Protein AF-A0A534L8K2-F1 (afdb_monomer)

Secondary structure (DSSP, 8-state):
----------PPPPB-----PPPSSSEEE-S-S-TTTTS-S--SSSSEEE---EE-TT--TT-THHHHHHHHSHHHHGGGGGSPTTSBEE--TTHHHHHHHS-GGGGTT-EEEE-SSS-TTSTTTHHHHHHHHHHHTTTT-EEEEEE--GGGGGGHHHHHTTTTTEEEEE----S-HHHHHHH-GGGTTS-S-TTTT---------

Nearest PDB structures (foldseek):
  4dq0-assembly1_A  TM=6.023E-01  e=7.151E-01  Escherichia coli O157:H7 str. Sakai
  8kdq-assembly1_A  TM=4.888E-01  e=9.900E-01  synthetic construct
  1vc1-assembly1_B  TM=4.687E-01  e=7.151E-01  Thermotoga maritima
  8k1f-assembly1_A  TM=4.865E-01  e=2.306E+00  Fusobacterium nucleatum subsp. nucleatum ATCC 25586
  6ylh-assembly1_b  TM=3.419E-01  e=9.649E+00  Saccharomyces cerevisiae

Sequence (206 aa):
MNVMLLTEQSIPKPKISGSYLASIPLIRKSRLTTKSNGGVGKQLSDGWCLNFAVGCSHACPFCYVDEIHKRFGSARYGQAVQQRWGNYLLVPGNLYEAIEATPWKKWRGKEVMMSSTHDPYLPTLAHAARRILEHALPAGVDVCLQTRSFLVTKDIDFLSGYGGQVRLQVSIATMDQSFARLIRRSFRHALSDPMSSLTWVRSRRR

Solvent-accessible surface area (backbone atoms only — not comparable to full-atom values): 11909 Å² total; per-residue (Å²): 135,86,83,78,83,77,71,88,76,74,60,65,77,42,51,69,62,56,67,46,77,62,64,75,50,51,68,36,84,40,47,43,6,40,53,92,75,74,20,78,54,67,60,52,22,77,25,30,30,32,63,78,52,44,47,34,51,57,34,46,86,83,50,71,50,52,60,50,33,50,75,67,27,41,91,75,62,40,72,44,47,68,50,63,74,24,52,28,38,32,47,32,76,44,43,69,60,33,55,73,68,26,70,44,60,81,38,46,83,34,36,28,20,44,25,91,58,32,56,44,40,38,92,92,32,36,67,59,44,50,55,46,47,69,48,30,49,82,36,41,24,21,36,27,41,48,34,72,48,73,60,50,66,81,44,44,74,64,51,57,78,38,57,93,40,47,47,82,44,75,64,77,92,61,89,50,64,72,59,42,55,65,51,34,47,42,53,69,87,67,65,79,67,86,79,78,74,74,78,82,81,78,78,78,84,128

Structure (mmCIF, N/CA/C/O backbone):
data_AF-A0A534L8K2-F1
#
_entry.id   AF-A0A534L8K2-F1
#
loop_
_atom_site.group_PDB
_atom_site.id
_atom_site.type_symbol
_atom_site.label_atom_id
_atom_site.label_alt_id
_atom_site.label_comp_id
_atom_site.label_asym_id
_atom_site.label_entity_id
_atom_site.label_seq_id
_atom_site.pdbx_PDB_ins_code
_atom_site.Cartn_x
_atom_site.Cartn_y
_atom_site.Cartn_z
_atom_site.occupancy
_atom_site.B_iso_or_equiv
_atom_site.auth_seq_id
_atom_site.auth_comp_id
_atom_site.auth_asym_id
_atom_site.auth_atom_id
_atom_site.pdbx_PDB_model_num
ATOM 1 N N . MET A 1 1 ? -4.548 -35.829 -7.122 1.00 33.34 1 MET A N 1
ATOM 2 C CA . MET A 1 1 ? -4.529 -34.392 -6.774 1.00 33.34 1 MET A CA 1
ATOM 3 C C . MET A 1 1 ? -3.099 -33.919 -6.953 1.00 33.34 1 MET A C 1
ATOM 5 O O . MET A 1 1 ? -2.264 -34.263 -6.134 1.00 33.34 1 MET A O 1
ATOM 9 N N . ASN A 1 2 ? -2.788 -33.255 -8.069 1.00 23.58 2 ASN A N 1
ATOM 10 C CA . ASN A 1 2 ? -1.428 -32.786 -8.339 1.00 23.58 2 ASN A CA 1
ATOM 11 C C . ASN A 1 2 ? -1.311 -31.327 -7.905 1.00 23.58 2 ASN A C 1
ATOM 13 O O . ASN A 1 2 ? -1.910 -30.445 -8.516 1.00 23.58 2 ASN A O 1
ATOM 17 N N . VAL A 1 3 ? -0.550 -31.101 -6.837 1.00 29.16 3 VAL A N 1
ATOM 18 C CA . VAL A 1 3 ? -0.110 -29.775 -6.408 1.00 29.16 3 VAL A CA 1
ATOM 19 C C . VAL A 1 3 ? 1.044 -29.375 -7.320 1.00 29.16 3 VAL A C 1
ATOM 21 O O . VAL A 1 3 ? 2.119 -29.969 -7.294 1.00 29.16 3 VAL A O 1
ATOM 24 N N . MET A 1 4 ? 0.790 -28.395 -8.179 1.00 29.08 4 MET A N 1
ATOM 25 C CA . MET A 1 4 ? 1.793 -27.803 -9.050 1.00 29.08 4 MET A CA 1
ATOM 26 C C . MET A 1 4 ? 2.656 -26.862 -8.200 1.00 29.08 4 MET A C 1
ATOM 28 O O . MET A 1 4 ? 2.211 -25.785 -7.808 1.00 29.08 4 MET A O 1
ATOM 32 N N . LEU A 1 5 ? 3.878 -27.289 -7.877 1.00 29.66 5 LEU A N 1
ATOM 33 C CA . LEU A 1 5 ? 4.904 -26.433 -7.282 1.00 29.66 5 LEU A CA 1
ATOM 34 C C . LEU A 1 5 ? 5.295 -25.372 -8.319 1.00 29.66 5 LEU A C 1
ATOM 36 O O . LEU A 1 5 ? 6.101 -25.620 -9.214 1.00 29.66 5 LEU A O 1
ATOM 40 N N . LEU A 1 6 ? 4.673 -24.196 -8.229 1.00 33.09 6 LEU A N 1
ATOM 41 C CA . LEU A 1 6 ? 5.092 -23.013 -8.970 1.00 33.09 6 LEU A CA 1
ATOM 42 C C . LEU A 1 6 ? 6.433 -22.558 -8.393 1.00 33.09 6 LEU A C 1
ATOM 44 O O . LEU A 1 6 ? 6.499 -21.988 -7.304 1.00 33.09 6 LEU A O 1
ATOM 48 N N . THR A 1 7 ? 7.504 -22.858 -9.121 1.00 33.16 7 THR A N 1
ATOM 49 C CA . THR A 1 7 ? 8.841 -22.333 -8.861 1.00 33.16 7 THR A CA 1
ATOM 50 C C . THR A 1 7 ? 8.797 -20.804 -8.834 1.00 33.16 7 THR A C 1
ATOM 52 O O . THR A 1 7 ? 8.073 -20.177 -9.611 1.00 33.16 7 THR A O 1
ATOM 55 N N . GLU A 1 8 ? 9.547 -20.196 -7.911 1.00 39.06 8 GLU A N 1
ATOM 56 C CA . GLU A 1 8 ? 9.728 -18.746 -7.804 1.00 39.06 8 GLU A CA 1
ATOM 57 C C . GLU A 1 8 ? 10.302 -18.186 -9.114 1.00 39.06 8 GLU A C 1
ATOM 59 O O . GLU A 1 8 ? 11.511 -18.089 -9.305 1.00 39.06 8 GLU A O 1
ATOM 64 N N . GLN A 1 9 ? 9.430 -17.822 -10.054 1.00 37.94 9 GLN A N 1
ATOM 65 C CA . GLN A 1 9 ? 9.841 -17.136 -11.270 1.00 37.94 9 GLN A CA 1
ATOM 66 C C . GLN A 1 9 ? 10.258 -15.712 -10.898 1.00 37.94 9 GLN A C 1
ATOM 68 O O . GLN A 1 9 ? 9.463 -14.899 -10.419 1.00 37.94 9 GLN A O 1
ATOM 73 N N . SER A 1 10 ? 11.550 -15.444 -11.072 1.00 37.72 10 SER A N 1
ATOM 74 C CA . SER A 1 10 ? 12.244 -14.248 -10.612 1.00 37.72 10 SER A CA 1
ATOM 75 C C . SER A 1 10 ? 11.708 -12.984 -11.287 1.00 37.72 10 SER A C 1
ATOM 77 O O . SER A 1 10 ? 12.122 -12.619 -12.390 1.00 37.72 10 SER A O 1
ATOM 79 N N . ILE A 1 11 ? 10.820 -12.270 -10.595 1.00 44.62 11 ILE A N 1
ATOM 80 C CA . ILE A 1 11 ? 10.566 -10.854 -10.869 1.00 44.62 11 ILE A CA 1
ATOM 81 C C . ILE A 1 11 ? 11.921 -10.139 -10.737 1.00 44.62 11 ILE A C 1
ATOM 83 O O . ILE A 1 11 ? 12.567 -10.302 -9.695 1.00 44.62 11 ILE A O 1
ATOM 87 N N . PRO A 1 12 ? 12.385 -9.372 -11.745 1.00 40.59 12 PRO A N 1
ATOM 88 C CA . PRO A 1 12 ? 13.644 -8.648 -11.636 1.00 40.59 12 PRO A CA 1
ATOM 89 C C . PRO A 1 12 ? 13.610 -7.790 -10.371 1.00 40.59 12 PRO A C 1
ATOM 91 O O . PRO A 1 12 ? 12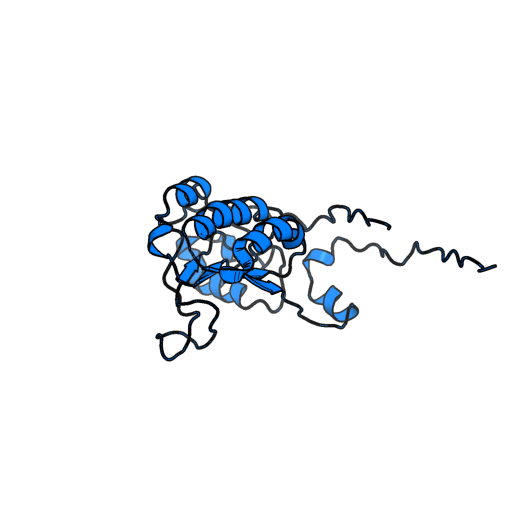.699 -6.977 -10.185 1.00 40.59 12 PRO A O 1
ATOM 94 N N . LYS A 1 13 ? 14.572 -8.028 -9.469 1.00 43.62 13 LYS A N 1
ATOM 95 C CA . LYS A 1 13 ? 14.682 -7.273 -8.222 1.00 43.62 13 LYS A CA 1
ATOM 96 C C . LYS A 1 13 ? 14.870 -5.803 -8.611 1.00 43.62 13 LYS A C 1
ATOM 98 O O . LYS A 1 13 ? 15.836 -5.506 -9.320 1.00 43.62 13 LYS A O 1
ATOM 103 N N . PRO A 1 14 ? 13.966 -4.890 -8.216 1.00 50.94 14 PRO A N 1
ATOM 104 C CA . PRO A 1 14 ? 14.203 -3.473 -8.442 1.00 50.94 14 PRO A CA 1
ATOM 105 C C . PRO A 1 14 ? 15.541 -3.117 -7.788 1.00 50.94 14 PRO A C 1
ATOM 107 O O . PRO A 1 14 ? 15.851 -3.618 -6.703 1.00 50.94 14 PRO A O 1
ATOM 110 N N . LYS A 1 15 ? 16.352 -2.280 -8.444 1.00 52.47 15 LYS A N 1
ATOM 111 C CA . LYS A 1 15 ? 17.533 -1.725 -7.782 1.00 52.47 15 LYS A CA 1
ATOM 112 C C . LYS A 1 15 ? 17.002 -0.903 -6.608 1.00 52.47 15 LYS A C 1
ATOM 114 O O . LYS A 1 15 ? 16.296 0.080 -6.821 1.00 52.47 15 LYS A O 1
ATOM 119 N N . ILE A 1 16 ? 17.272 -1.338 -5.377 1.00 53.19 16 ILE A N 1
ATOM 120 C CA . ILE A 1 16 ? 16.940 -0.557 -4.183 1.00 53.19 16 ILE A CA 1
ATOM 121 C C . ILE A 1 16 ? 17.820 0.691 -4.244 1.00 53.19 16 ILE A C 1
ATOM 123 O O . ILE A 1 16 ? 18.998 0.657 -3.908 1.00 53.19 16 ILE A O 1
ATOM 127 N N . SER A 1 17 ? 17.268 1.780 -4.763 1.00 51.97 17 SER A N 1
ATOM 128 C CA . SER A 1 17 ? 17.968 3.049 -4.919 1.00 51.97 17 SER A CA 1
ATOM 129 C C . SER A 1 17 ? 17.548 4.002 -3.800 1.00 51.97 17 SER A C 1
ATOM 131 O O . SER A 1 17 ? 16.894 5.007 -4.060 1.00 51.97 17 SER A O 1
ATOM 133 N N . GLY A 1 18 ? 17.877 3.657 -2.553 1.00 57.00 18 GLY A N 1
ATOM 134 C CA . GLY A 1 18 ? 17.705 4.526 -1.382 1.00 57.00 18 GLY A CA 1
ATOM 135 C C . GLY A 1 18 ? 16.642 4.084 -0.370 1.00 57.00 18 GLY A C 1
ATOM 136 O O . GLY A 1 18 ? 15.762 3.273 -0.656 1.00 57.00 18 GLY A O 1
ATOM 137 N N . SER A 1 19 ? 16.736 4.651 0.832 1.00 65.94 19 SER A N 1
ATOM 138 C CA . SER A 1 19 ? 15.810 4.470 1.955 1.00 65.94 19 SER A CA 1
ATOM 139 C C . SER A 1 19 ? 15.320 5.835 2.436 1.00 65.94 19 SER A C 1
ATOM 141 O O . SER A 1 19 ? 16.100 6.781 2.506 1.00 65.94 19 SER A O 1
ATOM 143 N N . TYR A 1 20 ? 14.040 5.938 2.790 1.00 87.69 20 TYR A N 1
ATOM 144 C CA . TYR A 1 20 ? 13.474 7.108 3.472 1.00 87.69 20 TYR A CA 1
ATOM 145 C C . TYR A 1 20 ? 12.969 6.703 4.861 1.00 87.69 20 TYR A C 1
ATOM 147 O O . TYR A 1 20 ? 13.003 5.525 5.210 1.00 87.69 20 TYR A O 1
ATOM 155 N N . LEU A 1 21 ? 12.497 7.654 5.665 1.00 90.69 21 LEU A N 1
ATOM 156 C CA . LEU A 1 21 ? 11.854 7.344 6.942 1.00 90.69 21 LEU A CA 1
ATOM 157 C C . LEU A 1 21 ? 10.333 7.438 6.813 1.00 90.69 21 LEU A C 1
ATOM 159 O O . LEU A 1 21 ? 9.783 8.438 6.341 1.00 90.69 21 LEU A O 1
ATOM 163 N N . ALA A 1 22 ? 9.642 6.385 7.236 1.00 91.38 22 ALA A N 1
ATOM 164 C CA . ALA A 1 22 ? 8.201 6.376 7.369 1.00 91.38 22 ALA A CA 1
ATOM 165 C C . ALA A 1 22 ? 7.800 7.331 8.491 1.00 91.38 22 ALA A C 1
ATOM 167 O O . ALA A 1 22 ? 8.380 7.343 9.575 1.00 91.38 22 ALA A O 1
ATOM 168 N N . SER A 1 23 ? 6.771 8.126 8.226 1.00 90.56 23 SER A N 1
ATOM 169 C CA . SER A 1 23 ? 6.174 8.984 9.238 1.00 90.56 23 SER A CA 1
ATOM 170 C C . SER A 1 23 ? 5.159 8.177 10.049 1.00 90.56 23 SER A C 1
ATOM 172 O O . SER A 1 23 ? 4.232 7.619 9.467 1.00 90.56 23 SER A O 1
ATOM 174 N N . ILE A 1 24 ? 5.263 8.189 11.375 1.00 94.19 24 ILE A N 1
ATOM 175 C CA . ILE A 1 24 ? 4.312 7.530 12.283 1.00 94.19 24 ILE A CA 1
ATOM 176 C C . ILE A 1 24 ? 3.142 8.498 12.562 1.00 94.19 24 ILE A C 1
ATOM 178 O O . ILE A 1 24 ? 3.376 9.702 12.705 1.00 94.19 24 ILE A O 1
ATOM 182 N N . PRO A 1 25 ? 1.871 8.053 12.558 1.00 96.69 25 PRO A N 1
ATOM 183 C CA . PRO A 1 25 ? 1.395 6.707 12.224 1.00 96.69 25 PRO A CA 1
ATOM 184 C C . PRO A 1 25 ? 1.456 6.402 10.719 1.00 96.69 25 PRO A C 1
ATOM 186 O O . PRO A 1 25 ? 1.391 7.322 9.891 1.00 96.69 25 PRO A O 1
ATOM 189 N N . LEU A 1 26 ? 1.513 5.109 10.375 1.00 97.56 26 LEU A N 1
ATOM 190 C CA . LEU A 1 26 ? 1.531 4.635 8.983 1.00 97.56 26 LEU A CA 1
ATOM 191 C C . LEU A 1 26 ? 0.230 4.940 8.224 1.00 97.56 26 LEU A C 1
ATOM 193 O O . LEU A 1 26 ? 0.261 5.214 7.024 1.00 97.56 26 LEU A O 1
ATOM 197 N N . ILE A 1 27 ? -0.915 4.926 8.913 1.00 98.19 27 ILE A N 1
ATOM 198 C CA . ILE A 1 27 ? -2.217 5.228 8.311 1.00 98.19 27 ILE A CA 1
ATOM 199 C C . ILE A 1 27 ? -2.392 6.746 8.192 1.00 98.19 27 ILE A C 1
ATOM 201 O O . ILE A 1 27 ? -2.286 7.494 9.168 1.00 98.19 27 ILE A O 1
ATOM 205 N N . ARG A 1 28 ? -2.691 7.216 6.977 1.00 97.12 28 ARG A N 1
ATOM 206 C CA . ARG A 1 28 ? -2.855 8.635 6.639 1.00 97.12 28 ARG A CA 1
ATOM 207 C C . ARG A 1 28 ? -4.213 8.914 6.017 1.00 97.12 28 ARG A C 1
ATOM 209 O O . ARG A 1 28 ? -4.832 8.035 5.420 1.00 97.12 28 ARG A O 1
ATOM 216 N N . LYS A 1 29 ? -4.658 10.168 6.144 1.00 96.69 29 LYS A N 1
ATOM 217 C CA . LYS A 1 29 ? -5.837 10.658 5.424 1.00 96.69 29 LYS A CA 1
ATOM 218 C C . LYS A 1 29 ? -5.616 10.515 3.921 1.00 96.69 29 LYS A C 1
ATOM 220 O O . LYS A 1 29 ? -4.521 10.745 3.411 1.00 96.69 29 LYS A O 1
ATOM 225 N N . SER A 1 30 ? -6.679 10.160 3.227 1.00 95.56 30 SER A N 1
ATOM 226 C CA . SER A 1 30 ? -6.706 9.893 1.802 1.00 95.56 30 SER A CA 1
ATOM 227 C C . SER A 1 30 ? -8.024 10.381 1.219 1.00 95.56 30 SER A C 1
ATOM 229 O O . SER A 1 30 ? -9.049 10.387 1.893 1.00 95.56 30 SER A O 1
ATOM 231 N N . ARG A 1 31 ? -8.021 10.758 -0.061 1.00 95.44 31 ARG A N 1
ATOM 232 C CA . ARG A 1 31 ? -9.256 11.101 -0.783 1.00 95.44 31 ARG A CA 1
ATOM 233 C C . ARG A 1 31 ? -9.887 9.893 -1.478 1.00 95.44 31 ARG A C 1
ATOM 235 O O . ARG A 1 31 ? -10.815 10.067 -2.256 1.00 95.44 31 ARG A O 1
ATOM 242 N N . LEU A 1 32 ? -9.414 8.672 -1.220 1.00 93.25 32 LEU A N 1
ATOM 243 C CA . LEU A 1 32 ? -9.890 7.433 -1.855 1.00 93.25 32 LEU A CA 1
ATOM 244 C C . LEU A 1 32 ? -11.258 6.942 -1.331 1.00 93.25 32 LEU A C 1
ATOM 246 O O . LEU A 1 32 ? -11.515 5.746 -1.290 1.00 93.25 32 LEU A O 1
ATOM 250 N N . THR A 1 33 ? -12.151 7.863 -0.977 1.00 95.81 33 THR A N 1
ATOM 251 C CA . THR A 1 33 ? -13.505 7.591 -0.476 1.00 95.81 33 THR A CA 1
ATOM 252 C C . THR A 1 33 ? -14.573 8.187 -1.407 1.00 95.81 33 THR A C 1
ATOM 254 O O . THR A 1 33 ? -14.252 8.659 -2.506 1.00 95.81 33 THR A O 1
ATOM 257 N N . THR A 1 34 ? -15.846 8.128 -1.015 1.00 94.31 34 THR A N 1
ATOM 258 C CA . THR A 1 34 ? -16.985 8.712 -1.744 1.00 94.31 34 THR A CA 1
ATOM 259 C C . THR A 1 34 ? -16.856 10.236 -1.868 1.00 94.31 34 THR A C 1
ATOM 261 O O . THR A 1 34 ? -16.168 10.884 -1.080 1.00 94.31 34 THR A O 1
ATOM 264 N N . LYS A 1 35 ? -17.542 10.843 -2.848 1.00 94.50 35 LYS A N 1
ATOM 265 C CA . LYS A 1 35 ? -17.604 12.314 -2.959 1.00 94.50 35 LYS A CA 1
ATOM 266 C C . LYS A 1 35 ? -18.316 12.950 -1.758 1.00 94.50 35 LYS A C 1
ATOM 268 O O . LYS A 1 35 ? -17.879 13.998 -1.295 1.00 94.50 35 LYS A O 1
ATOM 273 N N . SER A 1 36 ? -19.352 12.293 -1.226 1.00 93.56 36 SER A N 1
ATOM 274 C CA . SER A 1 36 ? -20.069 12.738 -0.022 1.00 93.56 36 SER A CA 1
ATOM 275 C C . SER A 1 36 ? -19.169 12.795 1.216 1.00 93.56 36 SER A C 1
ATOM 277 O O . SER A 1 36 ? -19.335 13.684 2.040 1.00 93.56 36 SER A O 1
ATOM 279 N N . ASN A 1 37 ? -18.152 11.931 1.295 1.00 89.75 37 ASN A N 1
ATOM 280 C CA . ASN A 1 37 ? -17.155 11.930 2.369 1.00 89.75 37 ASN A CA 1
ATOM 281 C C . ASN A 1 37 ? -15.888 12.741 2.010 1.00 89.75 37 ASN A C 1
ATOM 283 O O . ASN A 1 37 ? -14.805 12.484 2.534 1.00 89.75 37 ASN A O 1
ATOM 287 N N . GLY A 1 38 ? -15.983 13.703 1.080 1.00 90.88 38 GLY A N 1
ATOM 288 C CA . GLY A 1 38 ? -14.874 14.593 0.691 1.00 90.88 38 GLY A CA 1
ATOM 289 C C . GLY A 1 38 ? -13.795 13.955 -0.201 1.00 90.88 38 GLY A C 1
ATOM 290 O O . GLY A 1 38 ? -12.740 14.560 -0.454 1.00 90.88 38 GLY A O 1
ATOM 291 N N . GLY A 1 39 ? -14.045 12.737 -0.685 1.00 93.94 39 GLY A N 1
ATOM 292 C CA . GLY A 1 39 ? -13.165 11.968 -1.556 1.00 93.94 39 GLY A CA 1
ATOM 293 C C . GLY A 1 39 ? -13.351 12.238 -3.051 1.00 93.94 39 GLY A C 1
ATOM 294 O O . GLY A 1 39 ? -14.081 13.130 -3.475 1.00 93.94 39 GLY A O 1
ATOM 295 N N . VAL A 1 40 ? -12.666 11.438 -3.870 1.00 93.50 40 VAL A N 1
ATOM 296 C CA . VAL A 1 40 ? -12.703 11.510 -5.343 1.00 93.50 40 VAL A CA 1
ATOM 297 C C . VAL A 1 40 ? -13.688 10.518 -5.974 1.00 93.50 40 VAL A C 1
ATOM 299 O O . VAL A 1 40 ? -13.745 10.405 -7.193 1.00 93.50 40 VAL A O 1
ATOM 302 N N . GLY A 1 41 ? -14.465 9.789 -5.166 1.00 93.00 41 GLY A N 1
ATOM 303 C CA . GLY A 1 41 ? -15.471 8.834 -5.640 1.00 93.00 41 GLY A CA 1
ATOM 304 C C . GLY A 1 41 ? -14.944 7.427 -5.932 1.00 93.00 41 GLY A C 1
ATOM 305 O O . GLY A 1 41 ? -15.664 6.641 -6.533 1.00 93.00 41 GLY A O 1
ATOM 306 N N . LYS A 1 42 ? -13.715 7.095 -5.509 1.00 89.88 42 LYS A N 1
ATOM 307 C CA . LYS A 1 42 ? -13.113 5.766 -5.731 1.00 89.88 42 LYS A CA 1
ATOM 308 C C . LYS A 1 42 ? -13.629 4.679 -4.782 1.00 89.88 42 LYS A C 1
ATOM 310 O O . LYS A 1 42 ? -13.577 3.516 -5.152 1.00 89.88 42 LYS A O 1
ATOM 315 N N . GLN A 1 43 ? -14.103 5.062 -3.591 1.00 94.31 43 GLN A N 1
ATOM 316 C CA . GLN A 1 43 ? -14.677 4.146 -2.588 1.00 94.31 43 GLN A CA 1
ATOM 317 C C . GLN A 1 43 ? -13.771 2.942 -2.260 1.00 94.31 43 GLN A C 1
ATOM 319 O O . GLN A 1 43 ? -14.233 1.817 -2.127 1.00 94.31 43 GLN A O 1
ATOM 324 N N . LEU A 1 44 ? -12.460 3.177 -2.164 1.00 94.62 44 LEU A N 1
ATOM 325 C CA . LEU A 1 44 ? -11.486 2.140 -1.807 1.00 94.62 44 LEU A CA 1
ATOM 326 C C . LEU A 1 44 ? -11.240 2.075 -0.295 1.00 94.62 44 LEU A C 1
ATOM 328 O O . LEU A 1 44 ? -10.573 1.154 0.166 1.00 94.62 44 LEU A O 1
ATOM 332 N N . SER A 1 45 ? -11.720 3.067 0.456 1.00 96.94 45 SER A N 1
ATOM 333 C CA . SER A 1 45 ? -11.630 3.136 1.912 1.00 96.94 45 SER A CA 1
ATOM 334 C C . SER A 1 45 ? -12.547 4.216 2.494 1.00 96.94 45 SER A C 1
ATOM 336 O O . SER A 1 45 ? -13.107 5.045 1.764 1.00 96.94 45 SER A O 1
ATOM 338 N N . ASP A 1 46 ? -12.578 4.313 3.825 1.00 96.81 46 ASP A N 1
ATOM 339 C CA . ASP A 1 46 ? -13.248 5.380 4.585 1.00 96.81 46 ASP A CA 1
ATOM 340 C C . ASP A 1 46 ? -12.443 6.692 4.636 1.00 96.81 46 ASP A C 1
ATOM 342 O O . ASP A 1 46 ? -12.524 7.475 5.584 1.00 96.81 46 ASP A O 1
ATOM 346 N N . GLY A 1 47 ? -11.610 6.942 3.624 1.00 97.25 47 GLY A N 1
ATOM 347 C CA . GLY A 1 47 ? -10.739 8.118 3.571 1.00 97.25 47 GLY A CA 1
ATOM 348 C C . GLY A 1 47 ? -9.393 7.898 4.259 1.00 97.25 47 GLY A C 1
ATOM 349 O O . GLY A 1 47 ? -8.703 8.858 4.606 1.00 97.25 47 GLY A O 1
ATOM 350 N N . TRP A 1 48 ? -8.987 6.638 4.417 1.00 98.00 48 TRP A N 1
ATOM 351 C CA . TRP A 1 48 ? -7.705 6.246 4.999 1.00 98.00 48 TRP A CA 1
ATOM 352 C C . TRP A 1 48 ? -6.880 5.420 4.021 1.00 98.00 48 TRP A C 1
ATOM 354 O O . TRP A 1 48 ? -7.408 4.621 3.246 1.00 98.00 48 TRP A O 1
ATOM 364 N N . CYS A 1 49 ? -5.569 5.626 4.031 1.00 97.94 49 CYS A N 1
ATOM 365 C CA . CYS A 1 49 ? -4.639 4.846 3.231 1.00 97.94 49 CYS A CA 1
ATOM 366 C C . CYS A 1 49 ? -3.354 4.591 4.010 1.00 97.94 49 CYS A C 1
ATOM 368 O O . CYS A 1 49 ? -2.855 5.478 4.704 1.00 97.94 49 CYS A O 1
ATOM 370 N N . LEU A 1 50 ? -2.792 3.404 3.826 1.00 98.12 50 LEU A N 1
ATOM 371 C CA . LEU A 1 50 ? -1.487 3.018 4.333 1.00 98.12 50 LEU A CA 1
ATOM 372 C C . LEU A 1 50 ? -0.581 2.721 3.140 1.00 98.12 50 LEU A C 1
ATOM 374 O O . LEU A 1 50 ? -0.762 1.721 2.457 1.00 98.12 50 LEU A O 1
ATOM 378 N N . ASN A 1 51 ? 0.389 3.597 2.879 1.00 97.31 51 ASN A N 1
ATOM 379 C CA . ASN A 1 51 ? 1.445 3.345 1.901 1.00 97.31 51 ASN A CA 1
ATOM 380 C C . ASN A 1 51 ? 2.766 3.126 2.648 1.00 97.31 51 ASN A C 1
ATOM 382 O O . ASN A 1 51 ? 3.215 4.023 3.356 1.00 97.31 51 ASN A O 1
ATOM 386 N N . PHE A 1 52 ? 3.394 1.965 2.464 1.00 96.94 52 PHE A N 1
ATOM 387 C CA . PHE A 1 52 ? 4.635 1.584 3.148 1.00 96.94 52 PHE A CA 1
ATOM 388 C C . PHE A 1 52 ? 5.835 1.370 2.209 1.00 96.94 52 PHE A C 1
ATOM 390 O O . PHE A 1 52 ? 6.877 0.888 2.638 1.00 96.94 52 PHE A O 1
ATOM 397 N N . ALA A 1 53 ? 5.702 1.749 0.940 1.00 96.25 53 ALA A N 1
ATOM 398 C CA . ALA A 1 53 ? 6.776 1.774 -0.044 1.00 96.25 53 ALA A CA 1
ATOM 399 C C . ALA A 1 53 ? 6.489 2.824 -1.133 1.00 96.25 53 ALA A C 1
ATOM 401 O O . ALA A 1 53 ? 5.366 3.330 -1.261 1.00 96.25 53 ALA A O 1
ATOM 402 N N . VAL A 1 54 ? 7.509 3.143 -1.929 1.00 95.62 54 VAL A N 1
ATOM 403 C CA . VAL A 1 54 ? 7.435 4.066 -3.074 1.00 95.62 54 VAL A CA 1
ATOM 404 C C . VAL A 1 54 ? 8.040 3.392 -4.298 1.00 95.62 54 VAL A C 1
ATOM 406 O O . VAL A 1 54 ? 9.178 2.932 -4.247 1.00 95.62 54 VAL A O 1
ATOM 409 N N . GLY A 1 55 ? 7.302 3.356 -5.406 1.00 94.75 55 GLY A N 1
ATOM 410 C CA . GLY A 1 55 ? 7.685 2.590 -6.595 1.00 94.75 55 GLY A CA 1
ATOM 411 C C . GLY A 1 55 ? 7.046 1.202 -6.645 1.00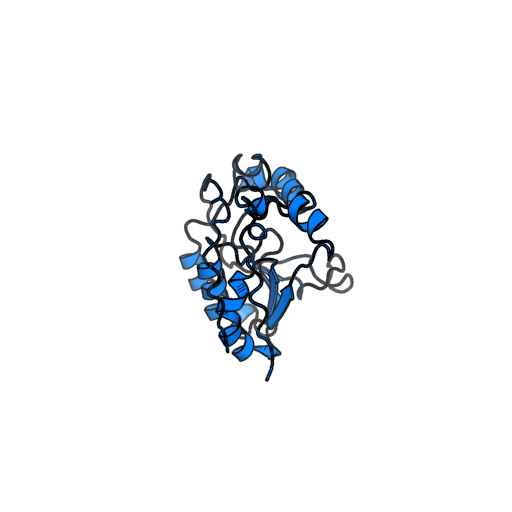 94.75 55 GLY A C 1
ATOM 412 O O . GLY A 1 55 ? 6.434 0.739 -5.686 1.00 94.75 55 GLY A O 1
ATOM 413 N N . CYS A 1 56 ? 7.140 0.536 -7.795 1.00 94.00 56 CYS A N 1
ATOM 414 C CA . CYS A 1 56 ? 6.555 -0.791 -7.983 1.00 94.00 56 CYS A CA 1
ATOM 415 C C . CYS A 1 56 ? 7.259 -1.558 -9.107 1.00 94.00 56 CYS A C 1
ATOM 417 O O . CYS A 1 56 ? 7.263 -1.120 -10.259 1.00 94.00 56 CYS A O 1
ATOM 419 N N . SER A 1 57 ? 7.790 -2.747 -8.805 1.00 91.62 57 SER A N 1
ATOM 420 C CA . SER A 1 57 ? 8.528 -3.574 -9.776 1.00 91.62 57 SER A CA 1
ATOM 421 C C . SER A 1 57 ? 7.645 -4.243 -10.834 1.00 91.62 57 SER A C 1
ATOM 423 O O . SER A 1 57 ? 8.163 -4.809 -11.797 1.00 91.62 57 SER A O 1
ATOM 425 N N . HIS A 1 58 ? 6.315 -4.135 -10.723 1.00 90.94 58 HIS A N 1
ATOM 426 C CA . HIS A 1 58 ? 5.398 -4.541 -11.791 1.00 90.94 58 HIS A CA 1
ATOM 427 C C . HIS A 1 58 ? 5.559 -3.710 -13.072 1.00 90.94 58 HIS A C 1
ATOM 429 O O . HIS A 1 58 ? 5.204 -4.188 -14.153 1.00 90.94 58 HIS A O 1
ATOM 435 N N . ALA A 1 59 ? 6.066 -2.475 -12.951 1.00 91.94 59 ALA A N 1
ATOM 436 C CA . ALA A 1 59 ? 6.430 -1.613 -14.075 1.00 91.94 59 ALA A CA 1
ATOM 437 C C . ALA A 1 59 ? 5.328 -1.469 -15.148 1.00 91.94 59 ALA A C 1
ATOM 439 O O . ALA A 1 59 ? 5.627 -1.394 -16.345 1.00 91.94 59 ALA A O 1
ATOM 440 N N . CYS A 1 60 ? 4.047 -1.492 -14.744 1.00 91.12 60 CYS A N 1
ATOM 441 C CA . CYS A 1 60 ? 2.930 -1.478 -15.689 1.00 91.12 60 CYS A CA 1
ATOM 442 C C . CYS A 1 60 ? 2.989 -0.193 -16.529 1.00 91.12 60 CYS A C 1
ATOM 444 O O . CYS A 1 60 ? 3.000 0.890 -15.942 1.00 91.12 60 CYS A O 1
ATOM 446 N N . PRO A 1 61 ? 2.977 -0.276 -17.871 1.00 90.19 61 PRO A N 1
ATOM 447 C CA . PRO A 1 61 ? 3.113 0.901 -18.729 1.00 90.19 61 PRO A CA 1
ATOM 448 C C . PRO A 1 61 ? 1.925 1.868 -18.616 1.00 90.19 61 PRO A C 1
ATOM 450 O O . PRO A 1 61 ? 2.067 3.041 -18.921 1.00 90.19 61 PRO A O 1
ATOM 453 N N . PHE A 1 62 ? 0.773 1.383 -18.149 1.00 91.38 62 PHE A N 1
ATOM 454 C CA . PHE A 1 62 ? -0.452 2.159 -17.936 1.00 91.38 62 PHE A CA 1
ATOM 455 C C . PHE A 1 62 ? -0.612 2.658 -16.486 1.00 91.38 62 PHE A C 1
ATOM 457 O O . PHE A 1 62 ? -1.687 3.113 -16.099 1.00 91.38 62 PHE A O 1
ATOM 464 N N . CYS A 1 63 ? 0.406 2.507 -15.631 1.00 93.81 63 CYS A N 1
ATOM 465 C CA . CYS A 1 63 ? 0.281 2.878 -14.224 1.00 93.81 63 CYS A CA 1
ATOM 466 C C . CYS A 1 63 ? 0.307 4.398 -14.050 1.00 93.81 63 CYS A C 1
ATOM 468 O O . CYS A 1 63 ? 1.331 5.032 -14.279 1.00 93.81 63 CYS A O 1
ATOM 470 N N . TYR A 1 64 ? -0.785 4.968 -13.543 1.00 93.19 64 TYR A N 1
ATOM 471 C CA . TYR A 1 64 ? -0.873 6.402 -13.250 1.00 93.19 64 TYR A CA 1
ATOM 472 C C . TYR A 1 64 ? 0.091 6.867 -12.142 1.00 93.19 64 TYR A C 1
ATOM 474 O O . TYR A 1 64 ? 0.338 8.059 -11.990 1.00 93.19 64 TYR A O 1
ATOM 482 N N . VAL A 1 65 ? 0.593 5.942 -11.320 1.00 95.75 65 VAL A N 1
ATOM 483 C CA . VAL A 1 65 ? 1.378 6.260 -10.121 1.00 95.75 65 VAL A CA 1
ATOM 484 C C . VAL A 1 65 ? 2.764 6.806 -10.459 1.00 95.75 65 VAL A C 1
ATOM 486 O O . VAL A 1 65 ? 3.281 7.630 -9.708 1.00 95.75 65 VAL A O 1
ATOM 489 N N . ASP A 1 66 ? 3.346 6.389 -11.585 1.00 94.50 66 ASP A N 1
ATOM 490 C CA . ASP A 1 66 ? 4.667 6.860 -12.013 1.00 94.50 66 ASP A CA 1
ATOM 491 C C . ASP A 1 66 ? 4.705 8.392 -12.113 1.00 94.50 66 ASP A C 1
ATOM 493 O O . ASP A 1 66 ? 5.538 9.050 -11.492 1.00 94.50 66 ASP A O 1
ATOM 497 N N . GLU A 1 67 ? 3.713 8.972 -12.790 1.00 95.38 67 GLU A N 1
ATOM 498 C CA . GLU A 1 67 ? 3.587 10.424 -12.943 1.00 95.38 67 GLU A CA 1
ATOM 499 C C . GLU A 1 67 ? 3.327 11.139 -11.609 1.00 95.38 67 GLU A C 1
ATOM 501 O O . GLU A 1 67 ? 3.839 12.235 -11.377 1.00 95.38 67 GLU A O 1
ATOM 506 N N . ILE A 1 68 ? 2.595 10.510 -10.680 1.00 95.00 68 ILE A N 1
ATOM 507 C CA . ILE A 1 68 ? 2.406 11.058 -9.327 1.00 95.00 68 ILE A CA 1
ATOM 508 C C . ILE A 1 68 ? 3.754 11.156 -8.602 1.00 95.00 68 ILE A C 1
ATOM 510 O O . ILE A 1 68 ? 4.067 12.195 -8.015 1.00 95.00 68 ILE A O 1
ATOM 514 N N . HIS A 1 69 ? 4.561 10.094 -8.632 1.00 94.81 69 HIS A N 1
ATOM 515 C CA . HIS A 1 69 ? 5.858 10.083 -7.959 1.00 94.81 69 HIS A CA 1
ATOM 516 C C . HIS A 1 69 ? 6.866 11.022 -8.620 1.00 94.81 69 HIS A C 1
ATOM 518 O O . HIS A 1 69 ? 7.559 11.742 -7.904 1.00 94.81 69 HIS A O 1
ATOM 524 N N . LYS A 1 70 ? 6.900 11.105 -9.950 1.00 93.75 70 LYS A N 1
ATOM 525 C CA . LYS A 1 70 ? 7.768 12.060 -10.651 1.00 93.75 70 LYS A CA 1
ATOM 526 C C . LYS A 1 70 ? 7.409 13.511 -10.347 1.00 93.75 70 LYS A C 1
ATOM 528 O O . LYS A 1 70 ? 8.303 14.329 -10.148 1.00 93.75 70 LYS A O 1
ATOM 533 N N . ARG A 1 71 ? 6.116 13.835 -10.269 1.00 94.94 71 ARG A N 1
ATOM 534 C CA . ARG A 1 71 ? 5.658 15.212 -10.044 1.00 94.94 71 ARG A CA 1
ATOM 535 C C . ARG A 1 71 ? 5.778 15.666 -8.590 1.00 94.94 71 ARG A C 1
ATOM 537 O O . ARG A 1 71 ? 6.073 16.831 -8.347 1.00 94.94 71 ARG A O 1
ATOM 544 N N . PHE A 1 72 ? 5.535 14.776 -7.628 1.00 93.69 72 PHE A N 1
ATOM 545 C CA . PHE A 1 72 ? 5.400 15.156 -6.212 1.00 93.69 72 PHE A CA 1
ATOM 546 C C . PHE A 1 72 ? 6.367 14.435 -5.264 1.00 93.69 72 PHE A C 1
ATOM 548 O O . PHE A 1 72 ? 6.425 14.756 -4.079 1.00 93.69 72 PHE A O 1
ATOM 555 N N . GLY A 1 73 ? 7.109 13.439 -5.748 1.00 91.56 73 GLY A N 1
ATOM 556 C CA . GLY A 1 73 ? 7.935 12.569 -4.914 1.00 91.56 73 GLY A CA 1
ATOM 557 C C . GLY A 1 73 ? 9.354 13.075 -4.670 1.00 91.56 73 GLY A C 1
ATOM 558 O O . GLY A 1 73 ? 9.911 12.757 -3.622 1.00 91.56 73 GLY A O 1
ATOM 559 N N . SER A 1 74 ? 9.937 13.875 -5.573 1.00 90.94 74 SER A N 1
ATOM 560 C CA . SER A 1 74 ? 11.368 14.228 -5.517 1.00 90.94 74 SER A CA 1
ATOM 561 C C . SER A 1 74 ? 11.778 14.922 -4.221 1.00 90.94 74 SER A C 1
ATOM 563 O O . SER A 1 74 ? 12.827 14.611 -3.666 1.00 90.94 74 SER A O 1
ATOM 565 N N . ALA A 1 75 ? 10.932 15.816 -3.701 1.00 88.44 75 ALA A N 1
ATOM 566 C CA . ALA A 1 75 ? 11.206 16.536 -2.457 1.00 88.44 75 ALA A CA 1
ATOM 567 C C . ALA A 1 75 ? 11.285 15.606 -1.233 1.00 88.44 75 ALA A C 1
ATOM 569 O O . ALA A 1 75 ? 11.969 15.917 -0.265 1.00 88.44 75 ALA A O 1
ATOM 570 N N . ARG A 1 76 ? 10.585 14.465 -1.266 1.00 87.00 76 ARG A N 1
ATOM 571 C CA . ARG A 1 76 ? 10.473 13.542 -0.127 1.00 87.00 76 ARG A CA 1
ATOM 572 C C . ARG A 1 76 ? 11.341 12.297 -0.262 1.00 87.00 76 ARG A C 1
ATOM 574 O O . ARG A 1 76 ? 11.776 11.742 0.740 1.00 87.00 76 ARG A O 1
ATOM 581 N N . TYR A 1 77 ? 11.540 11.837 -1.489 1.00 89.62 77 TYR A N 1
ATOM 582 C CA . TYR A 1 77 ? 12.146 10.545 -1.804 1.00 89.62 77 TYR A CA 1
ATOM 583 C C . TYR A 1 77 ? 13.424 10.682 -2.644 1.00 89.62 77 TYR A C 1
ATOM 585 O O . TYR A 1 77 ? 13.996 9.681 -3.073 1.00 89.62 77 TYR A O 1
ATOM 593 N N . GLY A 1 78 ? 13.873 11.918 -2.882 1.00 88.75 78 GLY A N 1
ATOM 594 C CA . GLY A 1 78 ? 15.046 12.225 -3.690 1.00 88.75 78 GLY A CA 1
ATOM 595 C C . GLY A 1 78 ? 14.839 11.938 -5.177 1.00 88.75 78 GLY A C 1
ATOM 596 O O . GLY A 1 78 ? 13.739 11.646 -5.639 1.00 88.75 78 GLY A O 1
ATOM 597 N N . GLN A 1 79 ? 15.924 11.992 -5.948 1.00 90.38 79 GLN A N 1
ATOM 598 C CA . GLN A 1 79 ? 15.876 11.810 -7.406 1.00 90.38 79 GLN A CA 1
ATOM 599 C C . GLN A 1 79 ? 15.612 10.360 -7.840 1.00 90.38 79 GLN A C 1
ATOM 601 O O . GLN A 1 79 ? 15.392 10.100 -9.020 1.00 90.38 79 GLN A O 1
ATOM 606 N N . ALA A 1 80 ? 15.577 9.405 -6.906 1.00 89.31 80 ALA A N 1
ATOM 607 C CA . ALA A 1 80 ? 15.292 8.009 -7.216 1.00 89.31 80 ALA A CA 1
ATOM 608 C C . ALA A 1 80 ? 13.946 7.823 -7.939 1.00 89.31 80 ALA A C 1
ATOM 610 O O . ALA A 1 80 ? 13.860 7.002 -8.848 1.00 89.31 80 ALA A O 1
ATOM 611 N N . VAL A 1 81 ? 12.930 8.629 -7.602 1.00 92.31 81 VAL A N 1
ATOM 612 C CA . VAL A 1 81 ? 11.604 8.578 -8.247 1.00 92.31 81 VAL A CA 1
ATOM 613 C C . VAL A 1 81 ? 11.587 9.093 -9.691 1.00 92.31 81 VAL A C 1
ATOM 615 O O . VAL A 1 81 ? 10.599 8.885 -10.387 1.00 92.31 81 VAL A O 1
ATOM 618 N N . GLN A 1 82 ? 12.662 9.747 -10.150 1.00 92.75 82 GLN A N 1
ATOM 619 C CA . GLN A 1 82 ? 12.822 10.175 -11.547 1.00 92.75 82 GLN A CA 1
ATOM 620 C C . GLN A 1 82 ? 13.359 9.058 -12.448 1.00 92.75 82 GLN A C 1
ATOM 622 O O . GLN A 1 82 ? 13.366 9.191 -13.672 1.00 92.75 82 GLN A O 1
ATOM 627 N N . GLN A 1 83 ? 13.805 7.940 -11.868 1.00 91.44 83 GLN A N 1
ATOM 628 C CA . GLN A 1 83 ? 14.169 6.771 -12.655 1.00 91.44 83 GLN A CA 1
ATOM 629 C C . GLN A 1 83 ? 12.952 6.218 -13.403 1.00 91.44 83 GLN A C 1
ATOM 631 O O . GLN A 1 83 ? 11.796 6.416 -13.029 1.00 91.44 83 GLN A O 1
ATOM 636 N N . ARG A 1 84 ? 13.221 5.458 -14.467 1.00 91.81 84 ARG A N 1
ATOM 637 C CA . ARG A 1 84 ? 12.185 4.763 -15.236 1.00 91.81 84 ARG A CA 1
ATOM 638 C C . ARG A 1 84 ? 11.290 3.915 -14.319 1.00 91.81 84 ARG A C 1
ATOM 640 O O . ARG A 1 84 ? 11.799 3.152 -13.497 1.00 91.81 84 ARG A O 1
ATOM 647 N N . TRP A 1 85 ? 9.972 3.980 -14.527 1.00 92.62 85 TRP A N 1
ATOM 648 C CA . TRP A 1 85 ? 9.006 3.162 -13.791 1.00 92.62 85 TRP A CA 1
ATOM 649 C C . TRP A 1 85 ? 9.385 1.681 -13.782 1.00 92.62 85 TRP A C 1
ATOM 651 O O . TRP A 1 85 ? 9.644 1.092 -14.837 1.00 92.62 85 TRP A O 1
ATOM 661 N N . GLY A 1 86 ? 9.395 1.086 -12.589 1.00 90.38 86 GLY A N 1
ATOM 662 C CA . GLY A 1 86 ? 9.835 -0.291 -12.368 1.00 90.38 86 GLY A CA 1
ATOM 663 C C . GLY A 1 86 ? 11.287 -0.455 -11.931 1.00 90.38 86 GLY A C 1
ATOM 664 O O . GLY A 1 86 ? 11.623 -1.508 -11.397 1.00 90.38 86 GLY A O 1
ATOM 665 N N . ASN A 1 87 ? 12.132 0.565 -12.108 1.00 90.50 87 ASN A N 1
ATOM 666 C CA . ASN A 1 87 ? 13.555 0.476 -11.769 1.00 90.50 87 ASN A CA 1
ATOM 667 C C . ASN A 1 87 ? 13.881 0.927 -10.342 1.00 90.50 87 ASN A C 1
ATOM 669 O O . ASN A 1 87 ? 15.014 0.744 -9.909 1.00 90.50 87 ASN A O 1
ATOM 673 N N . TYR A 1 88 ? 12.905 1.472 -9.615 1.00 91.81 88 TYR A N 1
ATOM 674 C CA . TYR A 1 88 ? 13.057 1.869 -8.223 1.00 91.81 88 TYR A CA 1
ATOM 675 C C . TYR A 1 88 ? 11.956 1.256 -7.358 1.00 91.81 88 TYR A C 1
ATOM 677 O O . TYR A 1 88 ? 10.795 1.135 -7.764 1.00 91.81 88 TYR A O 1
ATOM 685 N N . LEU A 1 89 ? 12.346 0.879 -6.146 1.00 93.62 89 LEU A N 1
ATOM 686 C CA . LEU A 1 89 ? 11.453 0.547 -5.048 1.00 93.62 89 LEU A CA 1
ATOM 687 C C . LEU A 1 89 ? 12.132 0.997 -3.757 1.00 93.62 89 LEU A C 1
ATOM 689 O O . LEU A 1 89 ? 13.173 0.459 -3.386 1.00 93.62 89 LEU A O 1
ATOM 693 N N . LEU A 1 90 ? 11.553 1.996 -3.103 1.00 94.25 90 LEU A N 1
ATOM 694 C CA . LEU A 1 90 ? 12.059 2.552 -1.857 1.00 94.25 90 LEU A CA 1
ATOM 695 C C . LEU A 1 90 ? 11.221 2.005 -0.713 1.00 94.25 90 LEU A C 1
ATOM 697 O O . LEU A 1 90 ? 9.999 2.179 -0.691 1.00 94.25 90 LEU A O 1
ATOM 701 N N . VAL A 1 91 ? 11.891 1.364 0.237 1.00 95.06 91 VAL A N 1
ATOM 702 C CA . VAL A 1 91 ? 11.288 0.863 1.472 1.0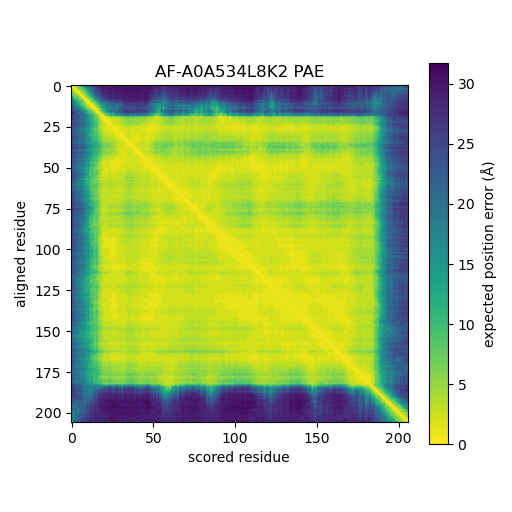0 95.06 91 VAL A CA 1
ATOM 703 C C . VAL A 1 91 ? 11.794 1.732 2.623 1.00 95.06 91 VAL A C 1
ATOM 705 O O . VAL A 1 91 ? 12.987 2.054 2.650 1.00 95.06 91 VAL A O 1
ATOM 708 N N . PRO A 1 92 ? 10.925 2.159 3.555 1.00 94.25 92 PRO A N 1
ATOM 709 C CA . PRO A 1 92 ? 11.371 2.915 4.707 1.00 94.25 92 PRO A CA 1
ATOM 710 C C . PRO A 1 92 ? 12.373 2.136 5.562 1.00 94.25 92 PRO A C 1
ATOM 712 O O . PRO A 1 92 ? 12.126 0.977 5.890 1.00 94.25 92 PRO A O 1
ATOM 715 N N . GLY A 1 93 ? 13.461 2.784 5.983 1.00 94.06 93 GLY A N 1
ATOM 716 C CA . GLY A 1 93 ? 14.473 2.159 6.846 1.00 94.06 93 GLY A CA 1
ATOM 717 C C . GLY A 1 93 ? 13.942 1.802 8.239 1.00 94.06 93 GLY A C 1
ATOM 718 O O . GLY A 1 93 ? 14.357 0.811 8.825 1.00 94.06 93 GLY A O 1
ATOM 719 N N . ASN A 1 94 ? 12.963 2.563 8.733 1.00 95.25 94 ASN A N 1
ATOM 720 C CA . ASN A 1 94 ? 12.292 2.358 10.018 1.00 95.25 94 ASN A CA 1
ATOM 721 C C . ASN A 1 94 ? 10.910 1.694 9.871 1.00 95.25 94 ASN A C 1
ATOM 723 O O . ASN A 1 94 ? 10.033 1.915 10.702 1.00 95.25 94 ASN A O 1
ATOM 727 N N . LEU A 1 95 ? 10.657 0.931 8.798 1.00 96.69 95 LEU A N 1
ATOM 728 C CA . LEU A 1 95 ? 9.315 0.399 8.533 1.00 96.69 95 LEU A CA 1
ATOM 729 C C . LEU A 1 95 ? 8.783 -0.452 9.695 1.00 96.69 95 LEU A C 1
ATOM 731 O O . LEU A 1 95 ? 7.658 -0.234 10.129 1.00 96.69 95 LEU A O 1
ATOM 735 N N . TYR A 1 96 ? 9.580 -1.385 10.216 1.00 96.94 96 TYR A N 1
ATOM 736 C CA . TYR A 1 96 ? 9.141 -2.259 11.307 1.00 96.94 96 TYR A CA 1
ATOM 737 C C . TYR A 1 96 ? 8.899 -1.488 12.606 1.00 96.94 96 TYR A C 1
ATOM 739 O O . TYR A 1 96 ? 7.855 -1.669 13.218 1.00 96.94 96 TYR A O 1
ATOM 747 N N . GLU A 1 97 ? 9.774 -0.547 12.965 1.00 97.75 97 GLU A N 1
ATOM 748 C CA . GLU A 1 97 ? 9.533 0.370 14.089 1.00 97.75 97 GLU A CA 1
ATOM 749 C C . GLU A 1 97 ? 8.220 1.147 13.901 1.00 97.75 97 GLU A C 1
ATOM 751 O O . GLU A 1 97 ? 7.406 1.243 14.815 1.00 97.75 97 GLU A O 1
ATOM 756 N N . ALA A 1 98 ? 7.962 1.649 12.690 1.00 98.00 98 ALA A N 1
ATOM 757 C CA . ALA A 1 98 ? 6.738 2.376 12.390 1.00 98.00 98 ALA A CA 1
ATOM 758 C C . ALA A 1 98 ? 5.478 1.493 12.436 1.00 98.00 98 ALA A C 1
ATOM 760 O O . ALA A 1 98 ? 4.401 2.007 12.747 1.00 98.00 98 ALA A O 1
ATOM 761 N N . ILE A 1 99 ? 5.588 0.192 12.136 1.00 98.38 99 ILE A N 1
ATOM 762 C CA . ILE A 1 99 ? 4.497 -0.780 12.304 1.00 98.38 99 ILE A CA 1
ATOM 763 C C . ILE A 1 99 ? 4.161 -0.919 13.790 1.00 98.38 99 ILE A C 1
ATOM 765 O O . ILE A 1 99 ? 3.003 -0.733 14.164 1.00 98.38 99 ILE A O 1
ATOM 769 N N . GLU A 1 100 ? 5.169 -1.170 14.625 1.00 98.25 100 GLU A N 1
ATOM 770 C CA . GLU A 1 100 ? 4.999 -1.362 16.071 1.00 98.25 100 GLU A CA 1
ATOM 771 C C . GLU A 1 100 ? 4.484 -0.077 16.752 1.00 98.25 100 GLU A C 1
ATOM 773 O O . GLU A 1 100 ? 3.573 -0.115 17.577 1.00 98.25 100 GLU A O 1
ATOM 778 N N . ALA A 1 101 ? 4.993 1.091 16.349 1.00 98.12 101 ALA A N 1
ATOM 779 C CA . ALA A 1 101 ? 4.621 2.386 16.920 1.00 98.12 101 ALA A CA 1
ATOM 780 C C . ALA A 1 101 ? 3.279 2.949 16.406 1.00 98.12 101 ALA A C 1
ATOM 782 O O . ALA A 1 101 ? 2.787 3.959 16.919 1.00 98.12 101 ALA A O 1
ATOM 783 N N . THR A 1 102 ? 2.673 2.354 15.372 1.00 98.56 102 THR A N 1
ATOM 784 C CA . THR A 1 102 ? 1.379 2.826 14.862 1.00 98.56 102 THR A CA 1
ATOM 785 C C . THR A 1 102 ? 0.261 2.462 15.856 1.00 98.56 102 THR A C 1
ATOM 787 O O . THR A 1 102 ? 0.084 1.295 16.187 1.00 98.56 102 THR A O 1
ATOM 790 N N . PRO A 1 103 ? -0.568 3.420 16.321 1.00 98.12 103 PRO A N 1
ATOM 791 C CA . PRO A 1 103 ? -1.653 3.151 17.262 1.00 98.12 103 PRO A CA 1
ATOM 792 C C . PRO A 1 103 ? -2.881 2.574 16.536 1.00 98.12 103 PRO A C 1
ATOM 794 O O . PRO A 1 103 ? -3.900 3.247 16.382 1.00 98.12 103 PRO A O 1
ATOM 797 N N . TRP A 1 104 ? -2.789 1.323 16.074 1.00 98.56 104 TRP A N 1
ATOM 798 C CA . TRP A 1 104 ? -3.772 0.655 15.202 1.00 98.56 104 TRP A CA 1
ATOM 799 C C . TRP A 1 104 ? -5.225 0.768 15.676 1.00 98.56 104 TRP A C 1
ATOM 801 O O . TRP A 1 104 ? -6.118 1.042 14.877 1.00 98.56 104 TRP A O 1
ATOM 811 N N . LYS A 1 105 ? -5.461 0.671 16.993 1.00 98.44 105 LYS A N 1
ATOM 812 C CA . LYS A 1 105 ? -6.800 0.767 17.608 1.00 98.44 105 LYS A CA 1
ATOM 813 C C . LYS A 1 105 ? -7.538 2.077 17.288 1.00 98.44 105 LYS A C 1
ATOM 815 O O . LYS A 1 105 ? -8.760 2.108 17.391 1.00 98.44 105 LYS A O 1
ATOM 820 N N . LYS A 1 106 ? -6.833 3.140 16.876 1.00 98.25 106 LYS A N 1
ATOM 821 C CA . LYS A 1 106 ? -7.433 4.412 16.435 1.00 98.25 106 LYS A CA 1
ATOM 822 C C . LYS A 1 106 ? -8.302 4.264 15.176 1.00 98.25 106 LYS A C 1
ATOM 824 O O . LYS A 1 106 ? -9.188 5.087 14.965 1.00 98.25 106 LYS A O 1
ATOM 829 N N . TRP A 1 107 ? -8.066 3.237 14.360 1.00 98.50 107 TRP A N 1
ATOM 830 C CA . TRP A 1 107 ? -8.818 2.959 13.129 1.00 98.50 107 TRP A CA 1
ATOM 831 C C . TRP A 1 107 ? -9.737 1.741 13.254 1.00 98.50 107 TRP A C 1
ATOM 833 O O . TRP A 1 107 ? -10.105 1.145 12.249 1.00 98.50 107 TRP A O 1
ATOM 843 N N . ARG A 1 108 ? -10.124 1.365 14.479 1.00 98.50 108 ARG A N 1
ATOM 844 C CA . ARG A 1 108 ? -11.089 0.283 14.694 1.00 98.50 108 ARG A CA 1
ATOM 845 C C . ARG A 1 108 ? -12.413 0.580 13.975 1.00 98.50 108 ARG A C 1
ATOM 847 O O . ARG A 1 108 ? -12.967 1.666 14.150 1.00 98.50 108 ARG A O 1
ATOM 854 N N . GLY A 1 109 ? -12.909 -0.382 13.198 1.00 98.12 109 GLY A N 1
ATOM 855 C CA . GLY A 1 109 ? -14.126 -0.274 12.389 1.00 98.12 109 GLY A CA 1
ATOM 856 C C . GLY A 1 109 ? -14.035 0.776 11.281 1.00 98.12 109 GLY A C 1
ATOM 857 O O . GLY A 1 109 ? -15.049 1.365 10.908 1.00 98.12 109 GLY A O 1
ATOM 858 N N . LYS A 1 110 ? -12.816 1.112 10.842 1.00 98.12 110 LYS A N 1
ATOM 859 C CA . LYS A 1 110 ? -12.570 1.975 9.687 1.00 98.12 110 LYS A CA 1
ATOM 860 C C . LYS A 1 110 ? -11.854 1.179 8.627 1.00 98.12 110 LYS A C 1
ATOM 862 O O . LYS A 1 110 ? -10.813 0.585 8.906 1.00 98.12 110 LYS A O 1
ATOM 867 N N . GLU A 1 111 ? -12.352 1.272 7.405 1.00 98.25 111 GLU A N 1
ATOM 868 C CA . GLU A 1 111 ? -11.687 0.650 6.281 1.00 98.25 111 GLU A CA 1
ATOM 869 C C . GLU A 1 111 ? -10.503 1.490 5.808 1.00 98.25 111 GLU A C 1
ATOM 871 O O . GLU A 1 111 ? -10.624 2.683 5.502 1.00 98.25 111 GLU A O 1
ATOM 876 N N . VAL A 1 112 ? -9.341 0.846 5.729 1.00 98.56 112 VAL A N 1
ATOM 877 C CA . VAL A 1 112 ? -8.075 1.421 5.289 1.00 98.56 112 VAL A CA 1
ATOM 878 C C . VAL A 1 112 ? -7.647 0.757 3.987 1.00 98.56 112 VAL A C 1
ATOM 880 O O . VAL A 1 112 ? -7.497 -0.459 3.901 1.00 98.56 112 VAL A O 1
ATOM 883 N N . MET A 1 113 ? -7.377 1.574 2.969 1.00 98.12 113 MET A N 1
ATOM 884 C CA . MET A 1 113 ? -6.766 1.093 1.733 1.00 98.12 113 MET A CA 1
ATOM 885 C C . MET A 1 113 ? -5.280 0.826 1.978 1.00 98.12 113 MET A C 1
ATOM 887 O O . MET A 1 113 ? -4.527 1.756 2.285 1.00 98.12 113 MET A O 1
ATOM 891 N N . MET A 1 114 ? -4.835 -0.415 1.814 1.00 97.88 114 MET A N 1
ATOM 892 C CA . MET A 1 114 ? -3.414 -0.739 1.840 1.00 97.88 114 MET A CA 1
ATOM 893 C C . MET A 1 114 ? -2.827 -0.600 0.434 1.00 97.88 114 MET A C 1
ATOM 895 O O . MET A 1 114 ? -3.256 -1.271 -0.500 1.00 97.88 114 MET A O 1
ATOM 899 N N . SER A 1 115 ? -1.816 0.259 0.315 1.00 95.38 115 SER A N 1
ATOM 900 C CA . SER A 1 115 ? -0.973 0.430 -0.871 1.00 95.38 115 SER A CA 1
ATOM 901 C C . SER A 1 115 ? -1.711 0.965 -2.103 1.00 95.38 115 SER A C 1
ATOM 903 O O . SER A 1 115 ? -1.943 0.274 -3.086 1.00 95.38 115 SER A O 1
ATOM 905 N N . SER A 1 116 ? -2.039 2.259 -2.091 1.00 95.88 116 SER A N 1
ATOM 906 C CA . SER A 1 116 ? -2.624 2.951 -3.255 1.00 95.88 116 SER A CA 1
ATOM 907 C C . SER A 1 116 ? -1.608 3.369 -4.325 1.00 95.88 116 SER A C 1
ATOM 909 O O . SER A 1 116 ? -2.003 3.746 -5.433 1.00 95.88 116 SER A O 1
ATOM 911 N N . THR A 1 117 ? -0.311 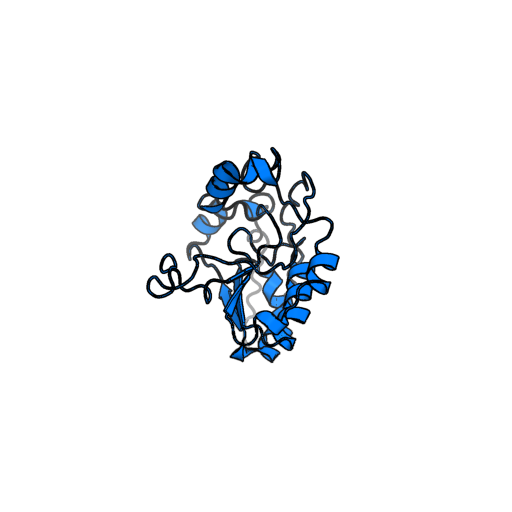3.344 -3.999 1.00 95.69 117 THR A N 1
ATOM 912 C CA . THR A 1 117 ? 0.786 3.786 -4.884 1.00 95.69 117 THR A CA 1
ATOM 913 C C . THR A 1 117 ? 1.862 2.718 -5.116 1.00 95.69 117 THR A C 1
ATOM 915 O O . THR A 1 117 ? 2.937 3.011 -5.627 1.00 95.69 117 THR A O 1
ATOM 918 N N . HIS A 1 118 ? 1.617 1.473 -4.730 1.00 96.44 118 HIS A N 1
ATOM 919 C CA . HIS A 1 118 ? 2.481 0.326 -5.018 1.00 96.44 118 HIS A CA 1
ATOM 920 C C . HIS A 1 118 ? 1.670 -0.956 -4.841 1.00 96.44 118 HIS A C 1
ATOM 922 O O . HIS A 1 118 ? 0.551 -0.909 -4.346 1.00 96.44 118 HIS A O 1
ATOM 928 N N . ASP A 1 119 ? 2.220 -2.097 -5.247 1.00 97.25 119 ASP A N 1
ATOM 929 C CA . ASP A 1 119 ? 1.605 -3.388 -4.934 1.00 97.25 119 ASP A CA 1
ATOM 930 C C . ASP A 1 119 ? 2.127 -3.869 -3.564 1.00 97.25 119 ASP A C 1
ATOM 932 O O . ASP A 1 119 ? 3.347 -3.884 -3.380 1.00 97.25 119 ASP A O 1
ATOM 936 N N . PRO A 1 120 ? 1.265 -4.231 -2.596 1.00 97.06 120 PRO A N 1
ATOM 937 C CA . PRO A 1 120 ? 1.714 -4.661 -1.269 1.00 97.06 120 PRO A CA 1
ATOM 938 C C . PRO A 1 120 ? 2.402 -6.033 -1.295 1.00 97.06 120 PRO A C 1
ATOM 940 O O . PRO A 1 120 ? 3.253 -6.316 -0.455 1.00 97.06 120 PRO A O 1
ATOM 943 N N . TYR A 1 121 ? 2.091 -6.869 -2.288 1.00 96.81 121 TYR A N 1
ATOM 944 C CA . TYR A 1 121 ? 2.565 -8.247 -2.409 1.00 96.81 121 TYR A CA 1
ATOM 945 C C . TYR A 1 121 ? 3.683 -8.388 -3.448 1.00 96.81 121 TYR A C 1
ATOM 947 O O . TYR A 1 121 ? 3.753 -9.367 -4.193 1.00 96.81 121 TYR A O 1
ATOM 955 N N . LEU A 1 122 ? 4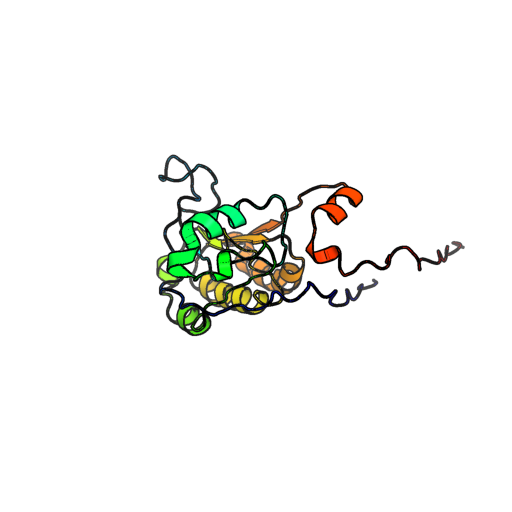.600 -7.420 -3.502 1.00 94.19 122 LEU A N 1
ATOM 956 C CA . LEU A 1 122 ? 5.883 -7.608 -4.187 1.00 94.19 122 LEU A CA 1
ATOM 957 C C . LEU A 1 122 ? 6.774 -8.582 -3.397 1.00 94.19 122 LEU A C 1
ATOM 959 O O . LEU A 1 122 ? 6.673 -8.616 -2.171 1.00 94.19 122 LEU A O 1
ATOM 963 N N . PRO A 1 123 ? 7.708 -9.313 -4.040 1.00 92.62 123 PRO A N 1
ATOM 964 C CA . PRO A 1 123 ? 8.593 -10.251 -3.339 1.00 92.62 123 PRO A CA 1
ATOM 965 C C . PRO A 1 123 ? 9.332 -9.646 -2.138 1.00 92.62 123 PRO A C 1
ATOM 967 O O . PRO A 1 123 ? 9.478 -10.292 -1.109 1.00 92.62 123 PRO A O 1
ATOM 970 N N . THR A 1 124 ? 9.754 -8.384 -2.240 1.00 92.44 124 THR A N 1
ATOM 971 C CA . THR A 1 124 ? 10.459 -7.657 -1.173 1.00 92.44 124 THR A CA 1
ATOM 972 C C . THR 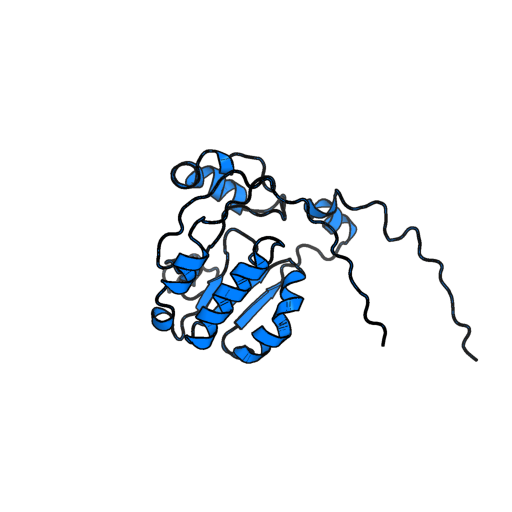A 1 124 ? 9.535 -7.038 -0.122 1.00 92.44 124 THR A C 1
ATOM 974 O O . THR A 1 124 ? 10.020 -6.563 0.898 1.00 92.44 124 THR A O 1
ATOM 977 N N . LEU A 1 125 ? 8.224 -6.989 -0.374 1.00 96.38 125 LEU A N 1
ATOM 978 C CA . LEU A 1 125 ? 7.239 -6.317 0.479 1.00 96.38 125 LEU A CA 1
ATOM 979 C C . LEU A 1 125 ? 6.282 -7.283 1.178 1.00 96.38 125 LEU A C 1
ATOM 981 O O . LEU A 1 125 ? 5.759 -6.927 2.228 1.00 96.38 125 LEU A O 1
ATOM 985 N N . ALA A 1 126 ? 6.080 -8.491 0.644 1.00 96.81 126 ALA A N 1
ATOM 986 C CA . ALA A 1 126 ? 5.066 -9.430 1.123 1.00 96.81 126 ALA A CA 1
ATOM 987 C C . ALA A 1 126 ? 5.178 -9.724 2.631 1.00 96.81 126 ALA A C 1
ATOM 989 O O . ALA A 1 126 ? 4.169 -9.734 3.327 1.00 96.81 126 ALA A O 1
ATOM 990 N N . HIS A 1 127 ? 6.398 -9.869 3.163 1.00 97.12 127 HIS A N 1
ATOM 991 C CA . HIS A 1 127 ? 6.606 -10.061 4.603 1.00 97.12 127 HIS A CA 1
ATOM 992 C C . HIS A 1 127 ? 6.171 -8.838 5.432 1.00 97.12 127 HIS A C 1
ATOM 994 O O . HIS A 1 127 ? 5.524 -8.975 6.467 1.00 97.12 127 HIS A O 1
ATOM 1000 N N . ALA A 1 128 ? 6.482 -7.627 4.965 1.00 97.81 128 ALA A N 1
ATOM 1001 C CA . ALA A 1 128 ? 6.058 -6.402 5.637 1.00 97.81 128 ALA A CA 1
ATOM 1002 C C . ALA A 1 128 ? 4.538 -6.190 5.533 1.00 97.81 128 ALA A C 1
ATOM 1004 O O . ALA A 1 128 ? 3.919 -5.781 6.512 1.00 97.81 128 ALA A O 1
ATOM 1005 N N . ALA A 1 129 ? 3.930 -6.514 4.385 1.00 98.31 129 ALA A N 1
ATOM 1006 C CA . ALA A 1 129 ? 2.479 -6.497 4.207 1.00 98.31 129 ALA A CA 1
ATOM 1007 C C . ALA A 1 129 ? 1.795 -7.426 5.215 1.00 98.31 129 ALA A C 1
ATOM 1009 O O . ALA A 1 129 ? 0.899 -6.995 5.940 1.00 98.31 129 ALA A O 1
ATOM 1010 N N . ARG A 1 130 ? 2.288 -8.663 5.337 1.00 98.38 130 ARG A N 1
ATOM 1011 C CA . ARG A 1 130 ? 1.818 -9.618 6.337 1.00 98.38 130 ARG A CA 1
ATOM 1012 C C . ARG A 1 130 ? 1.939 -9.069 7.760 1.00 98.38 130 ARG A C 1
ATOM 1014 O O . ARG A 1 130 ? 0.953 -9.059 8.492 1.00 98.38 130 ARG A O 1
ATOM 1021 N N . ARG A 1 131 ? 3.102 -8.524 8.127 1.00 98.56 131 ARG A N 1
ATOM 1022 C CA . ARG A 1 131 ? 3.330 -7.935 9.457 1.00 98.56 131 ARG A CA 1
ATOM 1023 C C . ARG A 1 131 ? 2.374 -6.778 9.760 1.00 98.56 131 ARG A C 1
ATOM 1025 O O . ARG A 1 131 ? 1.891 -6.664 10.882 1.00 98.56 131 ARG A O 1
ATOM 1032 N N . ILE A 1 132 ? 2.073 -5.932 8.773 1.00 98.69 132 ILE A N 1
ATOM 1033 C CA . ILE A 1 132 ? 1.071 -4.866 8.909 1.00 98.69 132 ILE A CA 1
ATOM 1034 C C . ILE A 1 132 ? -0.316 -5.459 9.182 1.00 98.69 132 ILE A C 1
ATOM 1036 O O . ILE A 1 132 ? -1.011 -4.993 10.084 1.00 98.69 132 ILE A O 1
ATOM 1040 N N . LEU A 1 133 ? -0.723 -6.484 8.428 1.00 98.69 133 LEU A N 1
ATOM 1041 C CA . LEU A 1 133 ? -2.032 -7.121 8.592 1.00 98.69 133 LEU A CA 1
ATOM 1042 C C . LEU A 1 133 ? -2.181 -7.794 9.966 1.00 98.69 133 LEU A C 1
ATOM 1044 O O . LEU A 1 133 ? -3.237 -7.680 10.584 1.00 98.69 133 LEU A O 1
ATOM 1048 N N . GLU A 1 134 ? -1.114 -8.413 10.478 1.00 98.69 134 GLU A N 1
ATOM 1049 C CA . GLU A 1 134 ? -1.050 -8.998 11.828 1.00 98.69 134 GLU A CA 1
ATOM 1050 C C . GLU A 1 134 ? -1.251 -7.974 12.950 1.00 98.69 134 GLU A C 1
ATOM 1052 O O . GLU A 1 134 ? -1.657 -8.348 14.044 1.00 98.69 134 GLU A O 1
ATOM 1057 N N . HIS A 1 135 ? -1.017 -6.686 12.694 1.00 98.75 135 HIS A N 1
ATOM 1058 C CA . HIS A 1 135 ? -1.312 -5.624 13.656 1.00 98.75 135 HIS A CA 1
ATOM 1059 C C . HIS A 1 135 ? -2.686 -4.995 13.425 1.00 98.75 135 HIS A C 1
ATOM 1061 O O . HIS A 1 135 ? -3.433 -4.746 14.373 1.00 98.75 135 HIS A O 1
ATOM 1067 N N . ALA A 1 136 ? -3.020 -4.726 12.162 1.00 98.69 136 ALA A N 1
ATOM 1068 C CA . ALA A 1 136 ? -4.234 -4.021 11.781 1.00 98.69 136 ALA A CA 1
ATOM 1069 C C . ALA A 1 136 ? -5.497 -4.837 12.102 1.00 98.69 136 ALA A C 1
ATOM 1071 O O . ALA A 1 136 ? -6.393 -4.338 12.785 1.00 98.69 136 ALA A O 1
ATOM 1072 N N . LEU A 1 137 ? -5.547 -6.100 11.666 1.00 98.62 137 LEU A N 1
ATOM 1073 C CA . LEU A 1 137 ? -6.760 -6.917 11.739 1.00 98.62 137 LEU A CA 1
ATOM 1074 C C . LEU A 1 137 ? -7.141 -7.281 13.190 1.00 98.62 137 LEU A C 1
ATOM 1076 O O . LEU A 1 137 ? -8.289 -7.054 13.574 1.00 98.62 137 LEU A O 1
ATOM 1080 N N . PRO A 1 138 ? -6.224 -7.729 14.078 1.00 98.56 138 PRO A N 1
ATOM 1081 C CA . PRO A 1 138 ? -6.568 -7.925 15.493 1.00 98.56 138 PRO A CA 1
ATOM 1082 C C . PRO A 1 138 ? -6.945 -6.627 16.220 1.00 98.56 138 PRO A C 1
ATOM 1084 O O . PRO A 1 138 ? -7.731 -6.636 17.172 1.00 98.56 138 PRO A O 1
ATOM 1087 N N . ALA A 1 139 ? -6.416 -5.480 15.780 1.00 98.56 139 ALA A N 1
ATOM 1088 C CA . ALA A 1 139 ? -6.810 -4.178 16.310 1.00 98.56 139 ALA A CA 1
ATOM 1089 C C . ALA A 1 139 ? -8.207 -3.725 15.840 1.00 98.56 139 ALA A C 1
ATOM 1091 O O . ALA A 1 139 ? -8.698 -2.701 16.326 1.00 98.56 139 ALA A O 1
ATOM 1092 N N . GLY A 1 140 ? -8.863 -4.505 14.975 1.00 98.50 140 GLY A N 1
ATOM 1093 C CA . GLY A 1 140 ? -10.201 -4.266 14.448 1.00 98.50 140 GLY A CA 1
ATOM 1094 C C . GLY A 1 140 ? -10.234 -3.278 13.287 1.00 98.50 140 GLY A C 1
ATOM 1095 O O . GLY A 1 140 ? -11.244 -2.604 13.123 1.00 98.50 140 GLY A O 1
ATOM 1096 N N . VAL A 1 141 ? -9.118 -3.087 12.581 1.00 98.75 141 VAL A N 1
ATOM 1097 C CA . VAL A 1 141 ? -9.049 -2.229 11.393 1.00 98.75 141 VAL A CA 1
ATOM 1098 C C . VAL A 1 141 ? -9.498 -3.039 10.183 1.00 98.75 141 VAL A C 1
ATOM 1100 O O . VAL A 1 141 ? -8.908 -4.082 9.903 1.00 98.75 141 VAL A O 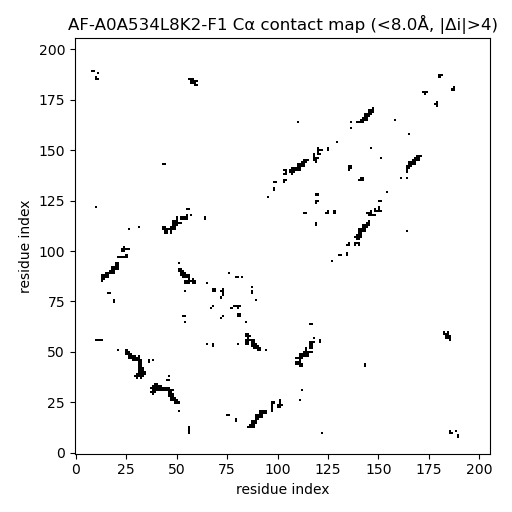1
ATOM 1103 N N . ASP A 1 142 ? -10.464 -2.523 9.428 1.00 98.69 142 ASP A N 1
ATOM 1104 C CA . ASP A 1 142 ? -10.874 -3.144 8.171 1.00 98.69 142 ASP A CA 1
ATOM 1105 C C . ASP A 1 142 ? -9.868 -2.768 7.074 1.00 98.69 142 ASP A C 1
ATOM 1107 O O . ASP A 1 142 ? -9.361 -1.642 7.022 1.00 98.69 142 ASP A O 1
ATOM 1111 N N . VAL A 1 143 ? -9.534 -3.700 6.186 1.00 98.62 143 VAL A N 1
ATOM 1112 C CA . VAL A 1 143 ? -8.484 -3.513 5.183 1.00 98.62 143 VAL A CA 1
ATOM 1113 C C . VAL A 1 143 ? -9.005 -3.825 3.789 1.00 98.62 143 VAL A C 1
ATOM 1115 O O . VAL A 1 143 ? -9.408 -4.946 3.478 1.00 98.62 143 VAL A O 1
ATOM 1118 N N . CYS A 1 144 ? -8.885 -2.840 2.901 1.00 98.44 144 CYS A N 1
ATOM 1119 C CA . CYS A 1 144 ? -9.002 -3.047 1.466 1.00 98.44 144 CYS A CA 1
ATOM 1120 C C . CYS A 1 144 ? -7.610 -3.299 0.874 1.00 98.44 144 CYS A C 1
ATOM 1122 O O . CYS A 1 144 ? -6.750 -2.415 0.881 1.00 98.44 144 CYS A O 1
ATOM 1124 N N . LEU A 1 145 ? -7.399 -4.503 0.345 1.00 97.25 145 LEU A N 1
ATOM 1125 C CA . LEU A 1 145 ? -6.178 -4.921 -0.339 1.00 97.25 145 LEU A CA 1
ATOM 1126 C C . LEU A 1 145 ? -6.418 -4.921 -1.844 1.00 97.25 145 LEU A C 1
ATOM 1128 O O . LEU A 1 145 ? -7.359 -5.549 -2.319 1.00 97.25 145 LEU A O 1
ATOM 1132 N N . GLN A 1 146 ? -5.539 -4.273 -2.606 1.00 96.38 146 GLN A N 1
ATOM 1133 C CA . GLN A 1 146 ? -5.513 -4.410 -4.062 1.00 96.38 146 GLN A CA 1
ATOM 1134 C C . GLN A 1 146 ? -4.146 -4.929 -4.495 1.00 96.38 146 GLN A C 1
ATOM 1136 O O . GLN A 1 146 ? -3.119 -4.334 -4.177 1.00 96.38 146 GLN A O 1
ATOM 1141 N N . THR A 1 147 ? -4.119 -6.032 -5.236 1.00 96.12 147 THR A N 1
ATOM 1142 C CA . THR A 1 147 ? -2.867 -6.605 -5.742 1.00 96.12 147 THR A CA 1
ATOM 1143 C C . THR A 1 147 ? -3.068 -7.250 -7.105 1.00 96.12 147 THR A C 1
ATOM 1145 O O . THR A 1 147 ? -4.174 -7.632 -7.484 1.00 96.12 147 THR A O 1
ATOM 1148 N N . ARG A 1 148 ? -1.992 -7.370 -7.877 1.00 93.19 148 ARG A N 1
ATOM 1149 C CA . ARG A 1 148 ? -1.936 -8.260 -9.047 1.00 93.19 148 ARG A CA 1
ATOM 1150 C C . ARG A 1 148 ? -1.001 -9.450 -8.843 1.00 93.19 148 ARG A C 1
ATOM 1152 O O . ARG A 1 148 ? -0.838 -10.252 -9.760 1.00 93.19 148 ARG A O 1
ATOM 1159 N N . SER A 1 149 ? -0.322 -9.500 -7.703 1.00 92.50 149 SER A N 1
ATOM 1160 C CA . SER A 1 149 ? 0.665 -10.518 -7.383 1.00 92.50 149 SER A CA 1
ATOM 1161 C C . SER A 1 149 ? -0.021 -11.773 -6.867 1.00 92.50 149 SER A C 1
ATOM 1163 O O . SER A 1 149 ? -0.880 -11.706 -5.992 1.00 92.50 149 SER A O 1
ATOM 1165 N N . PHE A 1 150 ? 0.420 -12.933 -7.348 1.00 92.00 150 PHE A N 1
ATOM 1166 C CA . PHE A 1 150 ? -0.006 -14.214 -6.789 1.00 92.00 150 PHE A CA 1
ATOM 1167 C C . PHE A 1 150 ? 0.557 -14.457 -5.386 1.00 92.00 150 PHE A C 1
ATOM 1169 O O . PHE A 1 150 ? 0.088 -15.357 -4.709 1.00 92.00 150 PHE A O 1
ATOM 1176 N N . LEU A 1 151 ? 1.516 -13.659 -4.899 1.00 95.31 151 LEU A N 1
ATOM 1177 C CA . LEU A 1 151 ? 2.076 -13.858 -3.556 1.00 95.31 151 LEU A CA 1
ATOM 1178 C C . LEU A 1 151 ? 1.042 -13.689 -2.436 1.00 95.31 151 LEU A C 1
ATOM 1180 O O . LEU A 1 151 ? 1.245 -14.246 -1.362 1.00 95.31 151 LEU A O 1
ATOM 1184 N N . VAL A 1 152 ? -0.080 -13.009 -2.700 1.00 96.19 152 VAL A N 1
ATOM 1185 C CA . VAL A 1 152 ? -1.208 -12.941 -1.759 1.00 96.19 152 VAL A CA 1
ATOM 1186 C C . VAL A 1 152 ? -1.799 -14.316 -1.445 1.00 96.19 152 VAL A C 1
ATOM 1188 O O . VAL A 1 152 ? -2.358 -14.500 -0.369 1.00 96.19 152 VAL A O 1
ATOM 1191 N N . THR A 1 153 ? -1.639 -15.315 -2.325 1.00 96.31 153 THR A N 1
ATOM 1192 C CA . THR A 1 153 ? -2.164 -16.664 -2.068 1.00 96.31 153 THR A CA 1
ATOM 1193 C C . THR A 1 153 ? -1.519 -17.322 -0.855 1.00 96.31 153 THR A C 1
ATOM 1195 O O . THR A 1 153 ? -2.153 -18.163 -0.231 1.00 96.31 153 THR A O 1
ATOM 1198 N N . LYS A 1 154 ? -0.294 -16.917 -0.489 1.00 96.56 154 LYS A N 1
ATOM 1199 C CA . LYS A 1 154 ? 0.392 -17.390 0.723 1.00 96.56 154 LYS A CA 1
ATOM 1200 C C . LYS A 1 154 ? -0.300 -16.929 2.013 1.00 96.56 154 LYS A C 1
ATOM 1202 O O . LYS A 1 154 ? -0.107 -17.550 3.048 1.00 96.56 154 LYS A O 1
ATOM 1207 N N . ASP A 1 155 ? -1.103 -15.868 1.941 1.00 97.19 155 ASP A N 1
ATOM 1208 C CA . ASP A 1 155 ? -1.801 -15.279 3.085 1.00 97.19 155 ASP A CA 1
ATOM 1209 C C . ASP A 1 155 ? -3.307 -15.575 3.102 1.00 97.19 155 ASP A C 1
ATOM 1211 O O . ASP A 1 155 ? -3.978 -15.159 4.044 1.00 97.19 155 ASP A O 1
ATOM 1215 N N . ILE A 1 156 ? -3.857 -16.291 2.109 1.00 96.56 156 ILE A N 1
ATOM 1216 C CA . ILE A 1 156 ? -5.309 -16.537 2.013 1.00 96.56 156 ILE A CA 1
ATOM 1217 C C . ILE A 1 156 ? -5.863 -17.168 3.291 1.00 96.56 156 ILE A C 1
ATOM 1219 O O . ILE A 1 156 ? -6.873 -16.682 3.794 1.00 96.56 156 ILE A O 1
ATOM 1223 N N . ASP A 1 157 ? -5.192 -18.176 3.852 1.00 97.12 157 ASP A N 1
ATOM 1224 C CA . ASP A 1 157 ? -5.672 -18.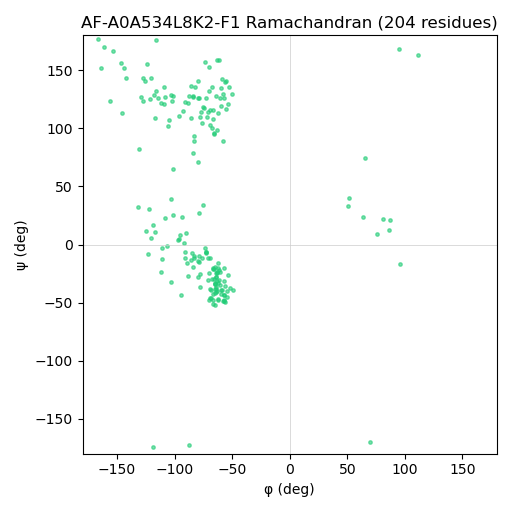864 5.058 1.00 97.12 157 ASP A CA 1
ATOM 1225 C C . ASP A 1 157 ? -5.811 -17.890 6.237 1.00 97.12 157 ASP A C 1
ATOM 1227 O O . ASP A 1 157 ? -6.829 -17.865 6.926 1.00 97.12 157 ASP A O 1
ATOM 1231 N N . PHE A 1 158 ? -4.839 -16.998 6.416 1.00 98.06 158 PHE A N 1
ATOM 1232 C CA . PHE A 1 158 ? -4.899 -15.965 7.447 1.00 98.06 158 PHE A CA 1
ATOM 1233 C C . PHE A 1 158 ? -5.951 -14.896 7.166 1.00 98.06 158 PHE A C 1
ATOM 1235 O O . PHE A 1 158 ? -6.707 -14.543 8.066 1.00 98.06 158 PHE A O 1
ATOM 1242 N N . LEU A 1 159 ? -6.017 -14.388 5.932 1.00 98.00 159 LEU A N 1
ATOM 1243 C CA . LEU A 1 159 ? -7.010 -13.384 5.545 1.00 98.00 159 LEU A CA 1
ATOM 1244 C C . LEU A 1 159 ? -8.433 -13.927 5.715 1.00 98.00 159 LEU A C 1
ATOM 1246 O O . LEU A 1 159 ? -9.328 -13.184 6.114 1.00 98.00 159 LEU A O 1
ATOM 1250 N N . SER A 1 160 ? -8.636 -15.224 5.468 1.00 97.00 160 SER A N 1
ATOM 1251 C CA . SER A 1 160 ? -9.931 -15.888 5.623 1.00 97.00 160 SER A CA 1
ATOM 1252 C C . SER A 1 160 ? -10.433 -15.871 7.073 1.00 97.00 160 SER A C 1
ATOM 1254 O O . SER A 1 160 ? -11.631 -15.705 7.300 1.00 97.00 160 SER A O 1
ATOM 1256 N N . GLY A 1 161 ? -9.520 -15.901 8.055 1.00 97.88 161 GLY A N 1
ATOM 1257 C CA . GLY A 1 161 ? -9.834 -15.714 9.476 1.00 97.88 161 GLY A CA 1
ATOM 1258 C C . GLY A 1 161 ? -10.421 -14.336 9.815 1.00 97.88 161 GLY A C 1
ATOM 1259 O O . GLY A 1 161 ? -11.029 -14.168 10.870 1.00 97.88 161 GLY A O 1
ATOM 1260 N N . TYR A 1 162 ? -10.292 -13.363 8.909 1.00 98.25 162 TYR A N 1
ATOM 1261 C CA . TYR A 1 162 ? -10.796 -11.996 9.042 1.00 98.25 162 TYR A CA 1
ATOM 1262 C C . TYR A 1 162 ? -11.759 -11.618 7.908 1.00 98.25 162 TYR A C 1
ATOM 1264 O O . TYR A 1 162 ? -11.840 -10.449 7.536 1.00 98.25 162 TYR A O 1
ATOM 1272 N N . GLY A 1 163 ? -12.512 -12.574 7.353 1.00 95.88 163 GLY A N 1
ATOM 1273 C CA . GLY A 1 163 ? -13.357 -12.352 6.169 1.00 95.88 163 GLY A CA 1
ATOM 1274 C C . GLY A 1 163 ? -14.357 -11.186 6.263 1.00 95.88 163 GLY A C 1
ATOM 1275 O O . GLY A 1 163 ? -14.689 -10.594 5.243 1.00 95.88 163 GLY A O 1
ATOM 1276 N N . GLY A 1 164 ? -14.798 -10.806 7.469 1.00 96.88 164 GLY A N 1
ATOM 1277 C CA . GLY A 1 164 ? -15.656 -9.630 7.683 1.00 96.88 164 GLY A CA 1
ATOM 1278 C C . GLY A 1 164 ? -14.928 -8.277 7.680 1.00 96.88 164 GLY A C 1
ATOM 1279 O O . GLY A 1 164 ? -15.584 -7.249 7.576 1.00 96.88 164 GLY A O 1
ATOM 1280 N N . GLN A 1 165 ? -13.598 -8.276 7.793 1.00 98.31 165 GLN A N 1
ATOM 1281 C CA . GLN A 1 165 ? -12.749 -7.077 7.862 1.00 98.31 165 GLN A CA 1
ATOM 1282 C C . GLN A 1 165 ? -11.884 -6.900 6.605 1.00 98.31 165 GLN A C 1
ATOM 1284 O O . GLN A 1 165 ? -11.265 -5.856 6.423 1.00 98.31 165 GLN A O 1
ATOM 1289 N N . VAL A 1 166 ? -11.789 -7.910 5.733 1.00 98.31 166 VAL A N 1
ATOM 1290 C CA . VAL A 1 166 ? -10.891 -7.892 4.570 1.00 98.31 166 VAL A CA 1
ATOM 1291 C C . VAL A 1 166 ? -11.680 -7.823 3.272 1.00 98.31 166 VAL A C 1
ATOM 1293 O O . VAL A 1 166 ? -12.416 -8.743 2.922 1.00 98.31 166 VAL A O 1
ATOM 1296 N N . ARG A 1 167 ? -11.415 -6.785 2.474 1.00 97.81 167 ARG A N 1
ATOM 1297 C CA . ARG A 1 167 ? -11.802 -6.732 1.063 1.00 97.81 167 ARG A CA 1
ATOM 1298 C C . ARG A 1 167 ? -10.577 -6.939 0.181 1.00 97.81 167 ARG A C 1
ATOM 1300 O O . ARG A 1 167 ? -9.799 -6.013 -0.039 1.00 97.81 167 ARG A O 1
ATOM 1307 N N . LEU A 1 168 ? -10.423 -8.147 -0.358 1.00 97.50 168 LEU A N 1
ATOM 1308 C CA . LEU A 1 168 ? -9.356 -8.470 -1.304 1.00 97.50 168 LEU A CA 1
ATOM 1309 C C . LEU A 1 168 ? -9.813 -8.228 -2.747 1.00 97.50 168 LEU A C 1
ATOM 1311 O O . LEU A 1 168 ? -10.782 -8.816 -3.216 1.00 97.50 168 LEU A O 1
ATOM 1315 N N . GLN A 1 169 ? -9.080 -7.388 -3.468 1.00 97.00 169 GLN A N 1
ATOM 1316 C CA . GLN A 1 169 ? -9.297 -7.105 -4.880 1.00 97.00 169 GLN A CA 1
ATOM 1317 C C . GLN A 1 169 ? -8.071 -7.528 -5.689 1.00 97.00 169 GLN A C 1
ATOM 1319 O O . GLN A 1 169 ? -6.937 -7.134 -5.401 1.00 97.00 169 GLN A O 1
ATOM 1324 N N . VAL A 1 170 ? -8.309 -8.304 -6.744 1.00 94.81 170 VAL A N 1
ATOM 1325 C CA . VAL A 1 170 ? -7.258 -8.772 -7.649 1.00 94.81 170 VAL A CA 1
ATOM 1326 C C . VAL A 1 170 ? -7.376 -8.053 -8.987 1.00 94.81 170 VAL A C 1
ATOM 1328 O O . VAL A 1 170 ? -8.435 -8.026 -9.608 1.00 94.81 170 VAL A O 1
ATOM 1331 N N . SER A 1 171 ? -6.278 -7.453 -9.443 1.00 91.25 171 SER A N 1
ATOM 1332 C CA . SER A 1 171 ? -6.254 -6.673 -10.683 1.00 91.25 171 SER A CA 1
ATOM 1333 C C . SER A 1 171 ? -6.009 -7.554 -11.910 1.00 91.25 171 SER A C 1
ATOM 1335 O O . SER A 1 171 ? -4.883 -7.995 -12.159 1.00 91.25 171 SER A O 1
ATOM 1337 N N . ILE A 1 172 ? -7.042 -7.730 -12.735 1.00 90.94 172 ILE A N 1
ATOM 1338 C CA . ILE A 1 172 ? -6.961 -8.388 -14.046 1.00 90.94 172 ILE A CA 1
ATOM 1339 C C . ILE A 1 172 ? -7.034 -7.308 -15.130 1.00 90.94 172 ILE A C 1
ATOM 1341 O O . ILE A 1 172 ? -8.077 -6.708 -15.355 1.00 90.94 172 ILE A O 1
ATOM 1345 N N . ALA A 1 173 ? -5.907 -7.032 -15.790 1.00 88.88 173 ALA A N 1
ATOM 1346 C CA . ALA A 1 173 ? -5.830 -5.958 -16.787 1.00 88.88 173 ALA A CA 1
ATOM 1347 C C . ALA A 1 173 ? -6.410 -6.347 -18.160 1.00 88.88 173 ALA A C 1
ATOM 1349 O O . ALA A 1 173 ? -6.818 -5.483 -18.924 1.00 88.88 173 ALA A O 1
ATOM 1350 N N . THR A 1 174 ? -6.378 -7.635 -18.502 1.00 90.12 174 THR A N 1
ATOM 1351 C CA . THR A 1 174 ? -6.882 -8.175 -19.770 1.00 90.12 174 THR A CA 1
ATOM 1352 C C . THR A 1 174 ? -7.052 -9.689 -19.651 1.00 90.12 174 THR A C 1
ATOM 1354 O O . THR A 1 174 ? -6.319 -10.330 -18.890 1.00 90.12 174 THR A O 1
ATOM 1357 N N . MET A 1 175 ? -7.984 -10.244 -20.427 1.00 92.12 175 MET A N 1
ATOM 1358 C CA . MET A 1 175 ? -8.161 -11.689 -20.612 1.00 92.12 175 MET A CA 1
ATOM 1359 C C . MET A 1 175 ? -7.326 -12.238 -21.779 1.00 92.12 175 MET A C 1
ATOM 1361 O O . MET A 1 175 ? -7.100 -13.444 -21.860 1.00 92.12 175 MET A O 1
ATOM 1365 N N . ASP A 1 176 ? -6.820 -11.367 -22.657 1.00 93.50 176 ASP A N 1
ATOM 1366 C CA . ASP A 1 176 ? -5.921 -11.753 -23.742 1.00 93.50 176 ASP A CA 1
ATOM 1367 C C . ASP A 1 176 ? -4.512 -11.994 -23.191 1.00 93.50 176 ASP A C 1
ATOM 1369 O O . ASP A 1 176 ? -3.817 -11.080 -22.735 1.00 93.50 176 ASP A O 1
ATOM 1373 N N . GLN A 1 177 ? -4.067 -13.247 -23.252 1.00 87.44 177 GLN A N 1
ATOM 1374 C CA . GLN A 1 177 ? -2.752 -13.642 -22.763 1.00 87.44 177 GLN A CA 1
ATOM 1375 C C . GLN A 1 177 ? -1.599 -13.014 -23.558 1.00 87.44 177 GLN A C 1
ATOM 1377 O O . GLN A 1 177 ? -0.552 -12.715 -22.979 1.00 87.44 177 GLN A O 1
ATOM 1382 N N . SER A 1 178 ? -1.769 -12.804 -24.864 1.00 89.19 178 SER A N 1
ATOM 1383 C CA . SER A 1 178 ? -0.757 -12.172 -25.711 1.00 89.19 178 SER A CA 1
ATOM 1384 C C . SER A 1 178 ? -0.560 -10.712 -25.307 1.00 89.19 178 SER A C 1
ATOM 1386 O O . SER A 1 178 ? 0.563 -10.297 -25.001 1.00 89.19 178 SER A O 1
ATOM 1388 N N . PHE A 1 179 ? -1.659 -9.973 -25.144 1.00 89.12 179 PHE A N 1
ATOM 1389 C CA . PHE A 1 179 ? -1.625 -8.599 -24.662 1.00 89.12 179 PHE A CA 1
ATOM 1390 C C . PHE A 1 179 ? -1.122 -8.517 -23.218 1.00 89.12 179 PHE A C 1
ATOM 1392 O O . PHE A 1 179 ? -0.311 -7.652 -22.876 1.00 89.12 179 PHE A O 1
ATOM 1399 N N . ALA A 1 180 ? -1.514 -9.470 -22.369 1.00 86.69 180 ALA A N 1
ATOM 1400 C CA . ALA A 1 180 ? -1.033 -9.559 -21.000 1.00 86.69 180 ALA A CA 1
ATOM 1401 C C . ALA A 1 180 ? 0.496 -9.670 -20.922 1.00 86.69 180 ALA A C 1
ATOM 1403 O O . ALA A 1 180 ? 1.102 -8.985 -20.095 1.00 86.69 180 ALA A O 1
ATOM 1404 N N . ARG A 1 181 ? 1.127 -10.488 -21.779 1.00 82.75 181 ARG A N 1
ATOM 1405 C CA . ARG A 1 181 ? 2.596 -10.604 -21.862 1.00 82.75 181 ARG A CA 1
ATOM 1406 C C . ARG A 1 181 ? 3.254 -9.287 -22.278 1.00 82.75 181 ARG A C 1
ATOM 1408 O O . ARG A 1 181 ? 4.336 -8.965 -21.792 1.00 82.75 181 ARG A O 1
ATOM 1415 N N . LEU A 1 182 ? 2.592 -8.486 -23.114 1.00 85.25 182 LEU A N 1
ATOM 1416 C CA . LEU A 1 182 ? 3.102 -7.174 -23.507 1.00 85.25 182 LEU A CA 1
ATOM 1417 C C . LEU A 1 182 ? 3.053 -6.170 -22.343 1.00 85.25 182 LEU A C 1
ATOM 1419 O O . LEU A 1 182 ? 4.039 -5.488 -22.051 1.00 85.25 182 LEU A O 1
ATOM 1423 N N . ILE A 1 183 ? 1.932 -6.082 -21.636 1.00 85.94 183 ILE A N 1
ATOM 1424 C CA . ILE A 1 183 ? 1.761 -5.063 -20.590 1.00 85.94 183 ILE A CA 1
ATOM 1425 C C . ILE A 1 183 ? 2.362 -5.474 -19.235 1.00 85.94 183 ILE A C 1
ATOM 1427 O O . ILE A 1 183 ? 2.640 -4.618 -18.393 1.00 85.94 183 ILE A O 1
ATOM 1431 N N . ARG A 1 184 ? 2.611 -6.769 -18.999 1.00 74.69 184 ARG A N 1
ATOM 1432 C CA . ARG A 1 184 ? 3.356 -7.271 -17.832 1.00 74.69 184 ARG A CA 1
ATOM 1433 C C . ARG A 1 184 ? 4.861 -7.210 -18.097 1.00 74.69 184 ARG A C 1
ATOM 1435 O O . ARG A 1 184 ? 5.499 -8.218 -18.380 1.00 74.69 184 ARG A O 1
ATOM 1442 N N . ARG A 1 185 ? 5.453 -6.019 -17.977 1.00 63.38 185 ARG A N 1
ATOM 1443 C CA . ARG A 1 185 ? 6.895 -5.811 -18.213 1.00 63.38 185 ARG A CA 1
ATOM 1444 C C . ARG A 1 185 ? 7.806 -6.690 -17.348 1.00 63.38 185 ARG A C 1
ATOM 1446 O O . ARG A 1 185 ? 8.850 -7.107 -17.838 1.00 63.38 185 ARG A O 1
ATOM 1453 N N . SER A 1 186 ? 7.398 -7.038 -16.129 1.00 56.41 186 SER A N 1
ATOM 1454 C CA . SER A 1 186 ? 8.175 -7.917 -15.240 1.00 56.41 186 SER A CA 1
ATOM 1455 C C . SER A 1 186 ? 8.305 -9.358 -15.749 1.00 56.41 186 SER A C 1
ATOM 1457 O O . SER A 1 186 ? 9.235 -10.041 -15.347 1.00 56.41 186 SER A O 1
ATOM 1459 N N . PHE A 1 187 ? 7.431 -9.807 -16.662 1.00 42.84 187 PHE A N 1
ATOM 1460 C CA . PHE A 1 187 ? 7.522 -11.133 -17.292 1.00 42.84 187 PHE A CA 1
ATOM 1461 C C . PHE A 1 187 ? 8.442 -11.162 -18.520 1.00 42.84 187 PHE A C 1
ATOM 1463 O O . PHE A 1 187 ? 8.811 -12.233 -18.990 1.00 42.84 187 PHE A O 1
ATOM 1470 N N . ARG A 1 188 ? 8.842 -10.002 -19.057 1.00 39.31 188 ARG A N 1
ATOM 1471 C CA . ARG A 1 188 ? 9.563 -9.936 -20.337 1.00 39.31 188 ARG A CA 1
ATOM 1472 C C . ARG A 1 188 ? 11.042 -10.343 -20.247 1.00 39.31 188 ARG A C 1
ATOM 1474 O O . ARG A 1 188 ? 11.657 -10.560 -21.278 1.00 39.31 188 ARG A O 1
ATOM 1481 N N . HIS A 1 189 ? 11.591 -10.481 -19.039 1.00 36.50 189 HIS A N 1
ATOM 1482 C CA . HIS A 1 189 ? 12.933 -11.040 -18.820 1.00 36.50 189 HIS A CA 1
ATOM 1483 C C . HIS A 1 189 ? 12.916 -12.539 -18.462 1.00 36.50 189 HIS A C 1
ATOM 1485 O O . HIS A 1 189 ? 13.971 -13.097 -18.190 1.00 36.50 189 HIS A O 1
ATOM 1491 N N . ALA A 1 190 ? 11.746 -13.192 -18.456 1.00 37.28 190 ALA A N 1
ATOM 1492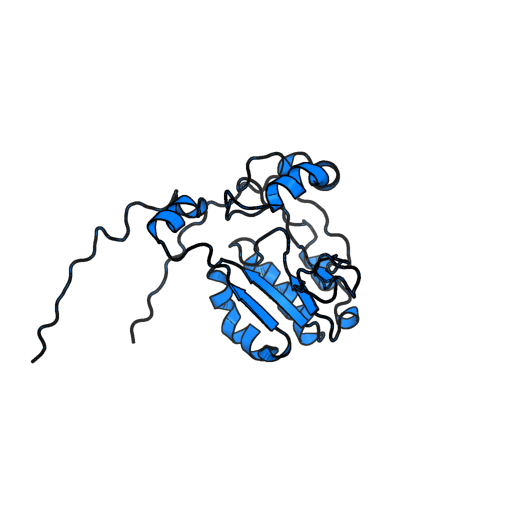 C CA . ALA A 1 190 ? 11.583 -14.572 -17.987 1.00 37.28 190 ALA A CA 1
ATOM 1493 C C . ALA A 1 190 ? 10.786 -15.464 -18.957 1.00 37.28 190 ALA A C 1
ATOM 1495 O O . ALA A 1 190 ? 10.065 -16.352 -18.516 1.00 37.28 190 ALA A O 1
ATOM 1496 N N . LEU A 1 191 ? 10.883 -15.237 -20.271 1.00 34.91 191 LEU A N 1
ATOM 1497 C CA . LEU A 1 191 ? 10.276 -16.133 -21.259 1.00 34.91 191 LEU A CA 1
ATOM 1498 C C . LEU A 1 191 ? 11.286 -16.494 -22.356 1.00 34.91 191 LEU A C 1
ATOM 1500 O O . LEU A 1 191 ? 11.263 -15.931 -23.447 1.00 34.91 191 LEU A O 1
ATOM 1504 N N . SER A 1 192 ? 12.138 -17.479 -22.065 1.00 30.28 192 SER A N 1
ATOM 1505 C CA . SER A 1 192 ? 12.122 -18.661 -22.923 1.00 30.28 192 SER A CA 1
ATOM 1506 C C . SER A 1 192 ? 10.802 -19.395 -22.652 1.00 30.28 192 SER A C 1
ATOM 1508 O O . SER A 1 192 ? 10.343 -19.519 -21.519 1.00 30.28 192 SER A O 1
ATOM 1510 N N . ASP A 1 193 ? 10.133 -19.752 -23.731 1.00 33.47 193 ASP A N 1
ATOM 1511 C CA . ASP A 1 193 ? 8.757 -20.225 -23.807 1.00 33.47 193 ASP A CA 1
ATOM 1512 C C . ASP A 1 193 ? 8.443 -21.453 -22.910 1.00 33.47 193 ASP A C 1
ATOM 1514 O O . ASP A 1 193 ? 8.967 -22.539 -23.178 1.00 33.47 193 ASP A O 1
ATOM 1518 N N . PRO A 1 194 ? 7.552 -21.357 -21.895 1.00 40.66 194 PRO A N 1
ATOM 1519 C CA . PRO A 1 194 ? 7.122 -22.516 -21.111 1.00 40.66 194 PRO A CA 1
ATOM 1520 C C . PRO A 1 194 ? 6.184 -23.457 -21.884 1.00 40.66 194 PRO A C 1
ATOM 1522 O O . PRO A 1 194 ? 5.856 -24.525 -21.376 1.00 40.66 194 PRO A O 1
ATOM 1525 N N . MET A 1 195 ? 5.727 -23.087 -23.089 1.00 32.47 195 MET A N 1
ATOM 1526 C CA . MET A 1 195 ? 4.881 -23.944 -23.932 1.00 32.47 195 MET A CA 1
ATOM 1527 C C . MET A 1 195 ? 5.670 -24.816 -24.920 1.00 32.47 195 MET A C 1
ATOM 1529 O O . MET A 1 195 ? 5.058 -25.603 -25.639 1.00 32.47 195 MET A O 1
ATOM 1533 N N . SER A 1 196 ? 7.005 -24.756 -24.924 1.00 32.34 196 SER A N 1
ATOM 1534 C CA . SER A 1 196 ? 7.842 -25.545 -25.844 1.00 32.34 196 SER A CA 1
ATOM 1535 C C . SER A 1 196 ? 8.156 -26.981 -25.379 1.00 32.34 196 SER A C 1
ATOM 1537 O O . SER A 1 196 ? 8.692 -27.763 -26.160 1.00 32.34 196 SER A O 1
ATOM 1539 N N . SER A 1 197 ? 7.795 -27.375 -24.150 1.00 30.38 197 SER A N 1
ATOM 1540 C CA . SER A 1 197 ? 8.134 -28.697 -23.580 1.00 30.38 197 SER A CA 1
ATOM 1541 C C . SER A 1 197 ? 6.936 -29.586 -23.204 1.00 30.38 197 SER A C 1
ATOM 1543 O O . SER A 1 197 ? 7.091 -30.573 -22.486 1.00 30.38 197 SER A O 1
ATOM 1545 N N . LEU A 1 198 ? 5.733 -29.295 -23.710 1.00 30.03 198 LEU A N 1
ATOM 1546 C CA . LEU A 1 198 ? 4.542 -30.122 -23.475 1.00 30.03 198 LEU A CA 1
ATOM 1547 C C . LEU A 1 198 ? 4.475 -31.313 -24.448 1.00 30.03 198 LEU A C 1
ATOM 1549 O O . LEU A 1 198 ? 3.833 -31.249 -25.496 1.00 30.03 198 LEU A O 1
ATOM 1553 N N . THR A 1 199 ? 5.083 -32.440 -24.076 1.00 27.09 199 THR A N 1
ATOM 1554 C CA . THR A 1 199 ? 4.719 -33.746 -24.639 1.00 27.09 199 THR A CA 1
ATOM 1555 C C . THR A 1 199 ? 3.355 -34.170 -24.088 1.00 27.09 199 THR A C 1
ATOM 1557 O O . THR A 1 199 ? 3.185 -34.487 -22.912 1.00 27.09 199 THR A O 1
ATOM 1560 N N . TRP A 1 200 ? 2.342 -34.163 -24.953 1.00 26.94 200 TRP A N 1
ATOM 1561 C CA . TRP A 1 200 ? 1.013 -34.689 -24.651 1.00 26.94 200 TRP A CA 1
ATOM 1562 C C . TRP A 1 200 ? 1.065 -36.213 -24.474 1.00 26.94 200 TRP A C 1
ATOM 1564 O O . TRP A 1 200 ? 1.022 -36.959 -25.451 1.00 26.94 200 TRP A O 1
ATOM 1574 N N . VAL A 1 201 ? 1.078 -36.703 -23.233 1.00 34.66 201 VAL A N 1
ATOM 1575 C CA . VAL A 1 201 ? 0.742 -38.108 -22.956 1.00 34.66 201 VAL A CA 1
ATOM 1576 C C . VAL A 1 201 ? -0.780 -38.221 -22.869 1.00 34.66 201 VAL A C 1
ATOM 1578 O O . VAL A 1 201 ? -1.390 -37.997 -21.826 1.00 34.66 201 VAL A O 1
ATOM 1581 N N . ARG A 1 202 ? -1.418 -38.548 -23.999 1.00 32.25 202 ARG A N 1
ATOM 1582 C CA . ARG A 1 202 ? -2.821 -38.992 -24.029 1.00 32.25 202 ARG A CA 1
ATOM 1583 C C . ARG A 1 202 ? -2.912 -40.347 -23.325 1.00 32.25 202 ARG A C 1
ATOM 1585 O O . ARG A 1 202 ? -2.500 -41.357 -23.894 1.00 32.25 202 ARG A O 1
ATOM 1592 N N . SER A 1 203 ? -3.485 -40.397 -22.123 1.00 35.25 203 SER A N 1
ATOM 1593 C CA . SER A 1 203 ? -3.900 -41.674 -21.546 1.00 35.25 203 SER A CA 1
ATOM 1594 C C . SER A 1 203 ? -5.086 -42.213 -22.352 1.00 35.25 203 SER A C 1
ATOM 1596 O O . SER A 1 203 ? -6.156 -41.607 -22.435 1.00 35.25 203 SER A O 1
ATOM 1598 N N . ARG A 1 204 ? -4.879 -43.355 -23.014 1.00 38.94 204 ARG A N 1
ATOM 1599 C CA . ARG A 1 204 ? -5.978 -44.154 -23.556 1.00 38.94 204 ARG A CA 1
ATOM 1600 C C . ARG A 1 204 ? -6.764 -44.695 -22.364 1.00 38.94 204 ARG A C 1
ATOM 1602 O O . ARG A 1 204 ? -6.213 -45.457 -21.574 1.00 38.94 204 ARG A O 1
ATOM 1609 N N . ARG A 1 205 ? -8.026 -44.287 -22.228 1.00 38.06 205 ARG A N 1
ATOM 1610 C CA . ARG A 1 205 ? -8.973 -44.957 -21.330 1.00 38.06 205 ARG A CA 1
ATOM 1611 C C . ARG A 1 205 ? -9.192 -46.385 -21.843 1.00 38.06 205 ARG A C 1
ATOM 1613 O O . ARG A 1 205 ? -9.472 -46.560 -23.029 1.00 38.06 205 ARG A O 1
ATOM 1620 N N . ARG A 1 206 ? -9.025 -47.365 -20.960 1.00 39.03 206 ARG A N 1
ATOM 1621 C CA . ARG A 1 206 ? -9.776 -48.622 -20.990 1.00 39.03 206 ARG A CA 1
ATOM 1622 C C . ARG A 1 206 ? -10.881 -48.499 -19.956 1.00 39.03 206 ARG A C 1
ATOM 1624 O O . ARG A 1 206 ? -10.613 -47.824 -18.936 1.00 39.03 206 ARG A O 1
#

pLDDT: mean 83.63, std 22.94, range [23.58, 98.75]

Foldseek 3Di:
DDDDPPDPQDQPDAPAPDAAAQDPQQKDFALCPPVVLVHPHNHLWSRIEGAFKAAELQLQVPDPLLVVCCVPVCVGGNCQSVDRGNNYMYGHPCLVVNLVRHPLLVQAVTEYEYHPRYACQDPVRVVSSVSSCVRNQVSRHAYEHEHQDPSCVVCCVVVVVRVVRYHYHHDDPDPDPVVVCVRRPSCVVPDPPPVPPDDDPDDDDD

Radius of gyration: 19.11 Å; Cα contacts (8 Å, |Δi|>4): 335; chains: 1; bounding box: 38×65×44 Å

Mean predicted aligned error: 9.25 Å